Protein AF-0000000068152216 (afdb_homodimer)

Solvent-accessible surface area (backbone atoms only — not comparable to full-atom values): 16839 Å² total; per-residue (Å²): 130,74,76,76,69,74,72,72,57,33,33,61,78,49,36,47,63,87,58,58,71,39,45,50,75,39,26,45,22,60,51,23,35,50,26,53,75,70,71,47,57,68,34,42,23,28,47,82,92,69,33,44,71,51,16,31,38,39,38,58,37,48,30,44,60,26,39,33,65,69,49,61,54,71,41,38,33,68,78,50,42,44,70,68,50,59,67,44,47,37,78,35,43,40,64,59,54,33,49,50,25,18,75,67,46,43,59,61,31,40,22,22,42,98,74,44,29,84,49,20,39,39,37,46,68,39,41,29,73,75,35,52,67,51,24,48,49,24,48,52,34,51,62,61,61,74,76,72,74,72,60,72,69,70,72,68,86,122,130,76,78,76,67,75,72,71,58,33,33,62,80,50,36,45,63,87,58,60,72,39,44,49,76,39,27,46,21,59,51,23,35,50,26,55,75,70,69,49,58,67,34,43,24,28,47,83,94,70,35,45,71,50,17,30,39,37,37,58,39,49,30,45,59,26,39,33,65,69,49,60,54,72,39,38,32,69,78,51,42,45,70,67,50,58,65,45,47,38,77,36,43,40,64,58,54,32,50,50,24,18,75,66,47,44,60,62,32,40,21,21,43,97,72,42,29,83,48,20,40,39,37,46,70,40,42,28,72,75,35,53,68,51,25,47,49,24,48,53,34,51,61,61,62,72,77,72,76,75,61,74,70,70,74,69,86,122

Secondary structure (DSSP, 8-state):
---------BGGGTSB-----B-TTSBHHHHHHHHHHH--SEEEEE-TTT--EEEEEEHHHIIIIIITTT--TT-BGGGTSEES--EEETTSBHHHHHHHHHHHT-SEEEEE-TTS-EEEEEEHHHHHHH-HHHHHHHHHHHH--------GGG----/---------BGGGTSB-----B-TTSBHHHHHHHHHHH--SEEEEE-TTT--EEEEEEHHHIIIIIITTT--TT-BGGGTSEES--EEETTSBHHHHHHHHHHHT-SEEEEE-TTS-EEEEEEHHHHHHH-HHHHHHHHHHHH--------GGG----

Organism: Rhizobium meliloti (strain 1021) (NCBI:txid266834)

Sequence (316 aa):
MAGYEDKMIRVRDVMSRQVFTVSPTDTAQSVARLMAETGVGAVPVETPGVGTILGIVTDRDIVTSVVAQGLSSSTAVFEFMTVAAESCEEDDSLLLAAQKMHDLRIRRLVVVNGKRHAAGIVALGDISRANPELGGLVLEGINRTAPVDTQLEGMSTCMAGYEDKMIRVRDVMSRQVFTVSPTDTAQSVARLMAETGVGAVPVETPGVGTILGIVTDRDIVTSVVAQGLSSSTAVFEFMTVAAESCEEDDSLLLAAQKMHDLRIRRLVVVNGKRHAAGIVALGDISRANPELGGLVLEGINRTAPVDTQLEGMSTC

Nearest PDB structures (foldseek):
  2p9m-assembly2_C  TM=8.998E-01  e=2.253E-13  Methanocaldococcus jannaschii DSM 2661
  2p9m-assembly1_A  TM=8.856E-01  e=1.770E-12  Methanocaldococcus jannaschii DSM 2661
  1pvm-assembly1_A  TM=8.298E-01  e=4.177E-11  Thermoplasma acidophilum DSM 1728
  1xkf-assembly1_B-2  TM=8.031E-01  e=1.057E-11  Mycobacterium tuberculosis
  5nmu-assembly1_C-2  TM=8.660E-01  e=8.590E-10  Microcystis aeruginosa PCC 7806

InterPro domains:
  IPR000644 CBS domain [PF00571] (11-65)
  IPR000644 CBS domain [PF00571] (79-130)
  IPR000644 CBS domain [PS51371] (15-73)
  IPR000644 CBS domain [PS51371] (81-139)
  IPR000644 CBS domain [SM00116] (18-67)
  IPR000644 CBS domain [SM00116] (84-132)
  IPR046342 CBS domain superfamily [G3DSA:3.10.580.10] (4-148)
  IPR046342 CBS domain superfamily [SSF54631] (4-130)
  IPR051257 Diverse Function CBS-Domain-Containing Protein [PTHR43080] (7-130)

pLDDT: mean 84.26, std 20.05, range [24.17, 98.81]

Radius of gyration: 22.1 Å; Cα contacts (8 Å, |Δi|>4): 585; chains: 2; bounding box: 62×54×92 Å

Foldseek 3Di:
DPPCPVPFAFQLNQFDQPAAEDEQFAFLVVVVVVCVVPVDFKHFYDHPPQQATFFMGGVVQCVVVDVVVVHDRRDGNNRGTGGPFAAEERGHGLLVVLVVLLQVLHFKHFYAYPSNHGRGMDGLVSSCVVPVVSSVSNVVSNPPDPPPPPVVPPPDPD/DPPCPVPFAFQLNQFDQPAAEAEQFAFLVVVVVVCVVPVDFKHFYDHPPQQATFFMGGVVQCVVVDVVVVHDRNHGNNRGTGGPFAADERGHGLLVVLVVLLQVLHFKHFYAYPSNHGRGMDGLVSSCVVPVVSSVSNVVSNPPDPPPPPVPPPPDPD

Structure (mmCIF, N/CA/C/O backbone):
data_AF-0000000068152216-model_v1
#
loop_
_entity.id
_entity.type
_entity.pdbx_description
1 polymer 'CBS domain-containing protein'
#
loop_
_atom_site.group_PDB
_atom_site.id
_atom_site.type_symbol
_atom_site.label_atom_id
_atom_site.label_alt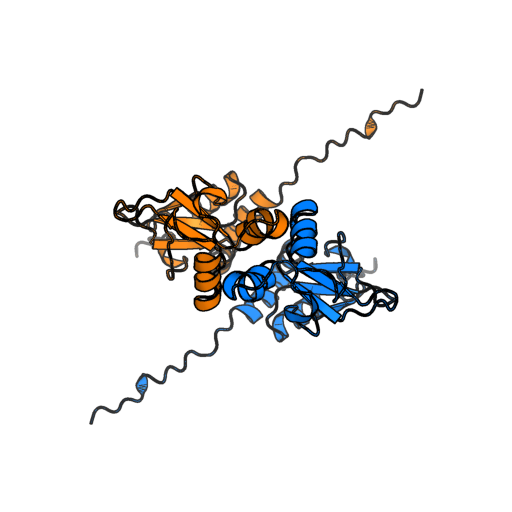_id
_atom_site.label_comp_id
_atom_site.label_asym_id
_atom_site.label_entity_id
_atom_site.label_seq_id
_atom_site.pdbx_PDB_ins_code
_atom_site.Cartn_x
_atom_site.Cartn_y
_atom_site.Cartn_z
_atom_site.occupancy
_atom_site.B_iso_or_equiv
_atom_site.auth_seq_id
_atom_site.auth_comp_id
_atom_site.auth_asym_id
_atom_site.auth_atom_id
_atom_site.pdbx_PDB_model_num
ATOM 1 N N . MET A 1 1 ? -41.094 -23.375 -5.801 1 33.09 1 M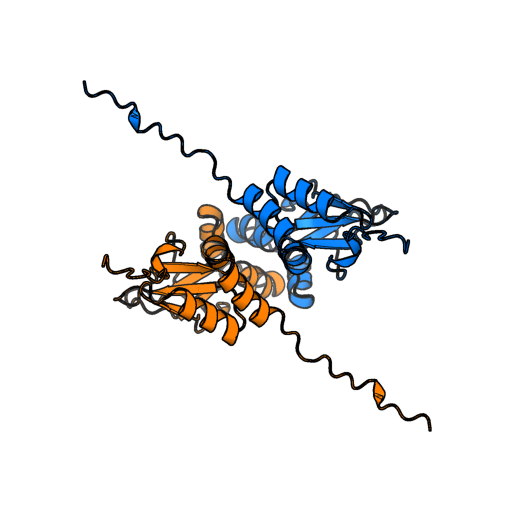ET A N 1
ATOM 2 C CA . MET A 1 1 ? -40.094 -23.594 -4.762 1 33.09 1 MET A CA 1
ATOM 3 C C . MET A 1 1 ? -38.688 -23.297 -5.277 1 33.09 1 MET A C 1
ATOM 5 O O . MET A 1 1 ? -37.969 -24.203 -5.676 1 33.09 1 MET A O 1
ATOM 9 N N . ALA A 1 2 ? -38.562 -22.484 -6.188 1 39.81 2 ALA A N 1
ATOM 10 C CA . ALA A 1 2 ? -37.375 -22.125 -6.961 1 39.81 2 ALA A CA 1
ATOM 11 C C . ALA A 1 2 ? -36.156 -22.016 -6.062 1 39.81 2 ALA A C 1
ATOM 13 O O . ALA A 1 2 ? -36.219 -21.406 -4.996 1 39.81 2 ALA A O 1
ATOM 14 N N . GLY A 1 3 ? -35.344 -23.109 -6.047 1 35.38 3 GLY A N 1
ATOM 15 C CA . GLY A 1 3 ? -34.25 -23.359 -5.113 1 35.38 3 GLY A CA 1
ATOM 16 C C . GLY A 1 3 ? -33.438 -22.109 -4.789 1 35.38 3 GLY A C 1
ATOM 17 O O . GLY A 1 3 ? -32.906 -21.469 -5.684 1 35.38 3 GLY A O 1
ATOM 18 N N . TYR A 1 4 ? -33.938 -21.25 -3.986 1 38.72 4 TYR A N 1
ATOM 19 C CA . TYR A 1 4 ? -33.094 -20.219 -3.383 1 38.72 4 TYR A CA 1
ATOM 20 C C . TYR A 1 4 ? -31.656 -20.656 -3.27 1 38.72 4 TYR A C 1
ATOM 22 O O . TYR A 1 4 ? -31.25 -21.234 -2.25 1 38.72 4 TYR A O 1
ATOM 30 N N . GLU A 1 5 ? -31.062 -21.5 -4.035 1 40.94 5 GLU A N 1
ATOM 31 C CA . GLU A 1 5 ? -29.641 -21.828 -3.955 1 40.94 5 GLU A CA 1
ATOM 32 C C . GLU A 1 5 ? -28.812 -20.578 -3.713 1 40.94 5 GLU A C 1
ATOM 34 O O . GLU A 1 5 ? -28.703 -19.719 -4.59 1 40.94 5 GLU A O 1
ATOM 39 N N . ASP A 1 6 ? -29.047 -19.844 -2.781 1 46.44 6 ASP A N 1
ATOM 40 C CA . ASP A 1 6 ? -28.297 -18.734 -2.197 1 46.44 6 ASP A CA 1
ATOM 41 C C . ASP A 1 6 ? -26.812 -18.844 -2.525 1 46.44 6 ASP A C 1
ATOM 43 O O . ASP A 1 6 ? -26.109 -19.688 -1.965 1 46.44 6 ASP A O 1
ATOM 47 N N . LYS A 1 7 ? -26.5 -18.922 -3.789 1 61.03 7 LYS A N 1
ATOM 48 C CA . LYS A 1 7 ? -25.188 -19.156 -4.375 1 61.03 7 LYS A CA 1
ATOM 49 C C . LYS A 1 7 ? -24.109 -18.375 -3.617 1 61.03 7 LYS A C 1
ATOM 51 O O . LYS A 1 7 ? -24.141 -17.156 -3.562 1 61.03 7 LYS A O 1
ATOM 56 N N . MET A 1 8 ? -23.422 -19.047 -2.668 1 82.94 8 MET A N 1
ATOM 57 C CA . MET A 1 8 ? -22.328 -18.531 -1.86 1 82.94 8 MET A CA 1
ATOM 58 C C . MET A 1 8 ? -21.234 -17.922 -2.744 1 82.94 8 MET A C 1
ATOM 60 O O . MET A 1 8 ? -20.859 -18.5 -3.762 1 82.94 8 MET A O 1
ATOM 64 N N . ILE A 1 9 ? -21.078 -16.625 -2.664 1 93.44 9 ILE A N 1
ATOM 65 C CA . ILE A 1 9 ? -20.016 -15.945 -3.406 1 93.44 9 ILE A CA 1
ATOM 66 C C . ILE A 1 9 ? -18.688 -16.656 -3.164 1 93.44 9 ILE A C 1
ATOM 68 O O . ILE A 1 9 ? -18.344 -16.969 -2.021 1 93.44 9 ILE A O 1
ATOM 72 N N . ARG A 1 10 ? -18.109 -17.047 -4.348 1 97.06 10 ARG A N 1
ATOM 73 C CA . ARG A 1 10 ? -16.812 -17.703 -4.242 1 97.06 10 ARG A CA 1
ATOM 74 C C . ARG A 1 10 ? -15.664 -16.719 -4.445 1 97.06 10 ARG A C 1
ATOM 76 O O . ARG A 1 10 ? -15.875 -15.633 -4.996 1 97.06 10 ARG A O 1
ATOM 83 N N . VAL A 1 11 ? -14.453 -17.141 -4.016 1 97.25 11 VAL A N 1
ATOM 84 C CA . VAL A 1 11 ? -13.258 -16.312 -4.133 1 97.25 11 VAL A CA 1
ATOM 85 C C . VAL A 1 11 ? -13.016 -15.953 -5.594 1 97.25 11 VAL A C 1
ATOM 87 O O . VAL A 1 11 ? -12.727 -14.797 -5.918 1 97.25 11 VAL A O 1
ATOM 90 N N . ARG A 1 12 ? -13.273 -16.859 -6.449 1 95.5 12 ARG A N 1
ATOM 91 C CA . ARG A 1 12 ? -13.008 -16.656 -7.871 1 95.5 12 ARG A CA 1
ATOM 92 C C . ARG A 1 12 ? -13.906 -15.555 -8.438 1 95.5 12 ARG A C 1
ATOM 94 O O . ARG A 1 12 ? -13.586 -14.961 -9.469 1 95.5 12 ARG A O 1
ATOM 101 N N . ASP A 1 13 ? -14.945 -15.273 -7.797 1 95.19 13 ASP A N 1
ATOM 102 C CA . ASP A 1 13 ? -15.891 -14.273 -8.281 1 95.19 13 ASP A CA 1
ATOM 103 C C . ASP A 1 13 ? -15.414 -12.859 -7.941 1 95.19 13 ASP A C 1
ATOM 105 O O . ASP A 1 13 ? -15.914 -11.883 -8.492 1 95.19 13 ASP A O 1
ATOM 109 N N . VAL A 1 14 ? -14.43 -12.766 -7.051 1 94.12 14 VAL A N 1
ATOM 110 C CA . VAL A 1 14 ? -14.102 -11.469 -6.473 1 94.12 14 VAL A CA 1
ATOM 111 C C . VAL A 1 14 ? -12.617 -11.164 -6.684 1 94.12 14 VAL A C 1
ATOM 113 O O . VAL A 1 14 ? -12.219 -10 -6.727 1 94.12 14 VAL A O 1
ATOM 116 N N . MET A 1 15 ? -11.859 -12.094 -6.848 1 93 15 MET A N 1
ATOM 117 C CA . MET A 1 15 ? -10.406 -11.961 -6.859 1 93 15 MET A CA 1
ATOM 118 C C . MET A 1 15 ? -9.938 -11.219 -8.109 1 93 15 MET A C 1
ATOM 120 O O . MET A 1 15 ? -10.664 -11.156 -9.102 1 93 15 MET A O 1
ATOM 124 N N . SER A 1 16 ? -8.789 -10.594 -7.949 1 89.56 16 SER A N 1
ATOM 125 C CA . SER A 1 16 ? -8.094 -10.125 -9.141 1 89.56 16 SER A CA 1
ATOM 126 C C . SER A 1 16 ? -7.395 -11.273 -9.859 1 89.56 16 SER A C 1
ATOM 128 O O . SER A 1 16 ? -6.711 -12.086 -9.234 1 89.56 16 SER A O 1
ATOM 130 N N . ARG A 1 17 ? -7.574 -11.359 -11.109 1 86.19 17 ARG A N 1
ATOM 131 C CA . ARG A 1 17 ? -7.059 -12.477 -11.891 1 86.19 17 ARG A CA 1
ATOM 132 C C . ARG A 1 17 ? -5.73 -12.117 -12.547 1 86.19 17 ARG A C 1
ATOM 134 O O . ARG A 1 17 ? -5.086 -12.977 -13.164 1 86.19 17 ARG A O 1
ATOM 141 N N . GLN A 1 18 ? -5.418 -10.938 -12.555 1 78.31 18 GLN A N 1
ATOM 142 C CA . GLN A 1 18 ? -4.121 -10.539 -13.086 1 78.31 18 GLN A CA 1
ATOM 143 C C . GLN A 1 18 ? -3.002 -10.844 -12.102 1 78.31 18 GLN A C 1
ATOM 145 O O . GLN A 1 18 ? -2.521 -9.953 -11.398 1 78.31 18 GLN A O 1
ATOM 150 N N . VAL A 1 19 ? -2.719 -12.211 -12.094 1 81.88 19 VAL A N 1
ATOM 151 C CA . VAL A 1 19 ? -1.707 -12.547 -11.102 1 81.88 19 VAL A CA 1
ATOM 152 C C . VAL A 1 19 ? -0.37 -12.805 -11.789 1 81.88 19 VAL A C 1
ATOM 154 O O . VAL A 1 19 ? -0.308 -13.531 -12.781 1 81.88 19 VAL A O 1
ATOM 157 N N . PHE A 1 20 ? 0.595 -12.07 -11.484 1 91.06 20 PHE A N 1
ATOM 158 C CA . PHE A 1 20 ? 1.996 -12.234 -11.852 1 91.06 20 PHE A CA 1
ATOM 159 C C . PHE A 1 20 ? 2.771 -12.938 -10.742 1 91.06 20 PHE A C 1
ATOM 161 O O . PHE A 1 20 ? 2.516 -12.711 -9.562 1 91.06 20 PHE A O 1
ATOM 168 N N . THR A 1 21 ? 3.584 -13.914 -11.203 1 93.81 21 THR A N 1
ATOM 169 C CA . THR A 1 21 ? 4.449 -14.57 -10.234 1 93.81 21 THR A CA 1
ATOM 170 C C . THR A 1 21 ? 5.918 -14.305 -10.547 1 93.81 21 THR A C 1
ATOM 172 O O . THR A 1 21 ? 6.262 -13.938 -11.672 1 93.81 21 THR A O 1
ATOM 175 N N . VAL A 1 22 ? 6.707 -14.469 -9.531 1 95.75 22 VAL A N 1
ATOM 176 C CA . VAL A 1 22 ? 8.141 -14.312 -9.719 1 95.75 22 VAL A CA 1
ATOM 177 C C . VAL A 1 22 ? 8.883 -15.508 -9.141 1 95.75 22 VAL A C 1
ATOM 179 O O . VAL A 1 22 ? 8.32 -16.266 -8.336 1 95.75 22 VAL A O 1
ATOM 182 N N . SER A 1 23 ? 10.094 -15.641 -9.594 1 95.19 23 SER A N 1
ATOM 183 C CA . SER A 1 23 ? 10.969 -16.688 -9.078 1 95.19 23 SER A CA 1
ATOM 184 C C . SER A 1 23 ? 11.711 -16.219 -7.828 1 95.19 23 SER A C 1
ATOM 186 O O . SER A 1 23 ? 12.023 -15.023 -7.695 1 95.19 23 SER A O 1
ATOM 188 N N . PRO A 1 24 ? 12.031 -17.203 -6.93 1 95.38 24 PRO A N 1
ATOM 189 C CA . PRO A 1 24 ? 12.836 -16.812 -5.77 1 95.38 24 PRO A CA 1
ATOM 190 C C . PRO A 1 24 ? 14.203 -16.25 -6.152 1 95.38 24 PRO A C 1
ATOM 192 O O . PRO A 1 24 ? 14.836 -15.555 -5.352 1 95.38 24 PRO A O 1
ATOM 195 N N . THR A 1 25 ? 14.633 -16.453 -7.387 1 96.56 25 THR A N 1
ATOM 196 C CA . THR A 1 25 ? 15.969 -16.031 -7.793 1 96.56 25 THR A CA 1
ATOM 197 C C . THR A 1 25 ? 15.898 -14.711 -8.555 1 96.56 25 THR A C 1
ATOM 199 O O . THR A 1 25 ? 16.922 -14.133 -8.914 1 96.56 25 THR A O 1
ATOM 202 N N . ASP A 1 26 ? 14.703 -14.258 -8.867 1 97.5 26 ASP A N 1
ATOM 203 C CA . ASP A 1 26 ? 14.586 -12.93 -9.477 1 97.5 26 ASP A CA 1
ATOM 204 C C . ASP A 1 26 ? 15.164 -11.859 -8.562 1 97.5 26 ASP A C 1
ATOM 206 O O . ASP A 1 26 ? 15.344 -12.086 -7.359 1 97.5 26 ASP A O 1
ATOM 210 N N . THR A 1 27 ? 15.492 -10.703 -9.148 1 98.62 27 THR A N 1
ATOM 211 C CA . THR A 1 27 ? 16.078 -9.617 -8.367 1 98.62 27 THR A CA 1
ATOM 212 C C . THR A 1 27 ? 14.992 -8.648 -7.898 1 98.62 27 THR A C 1
ATOM 214 O O . THR A 1 27 ? 13.906 -8.602 -8.469 1 98.62 27 THR A O 1
ATOM 217 N N . ALA A 1 28 ? 15.336 -7.898 -6.875 1 98.62 28 ALA A N 1
ATOM 218 C CA . ALA A 1 28 ? 14.445 -6.832 -6.418 1 98.62 28 ALA A CA 1
ATOM 219 C C . ALA A 1 28 ? 14.102 -5.883 -7.562 1 98.62 28 ALA A C 1
ATOM 221 O O . ALA A 1 28 ? 12.953 -5.449 -7.691 1 98.62 28 ALA A O 1
ATOM 222 N N . GLN A 1 29 ? 15.047 -5.613 -8.383 1 98.81 29 GLN A N 1
ATOM 223 C CA . GLN A 1 29 ? 14.812 -4.684 -9.484 1 98.81 29 GLN A CA 1
ATOM 224 C C . GLN A 1 29 ? 13.836 -5.266 -10.492 1 98.81 29 GLN A C 1
ATOM 226 O O . GLN A 1 29 ? 12.93 -4.57 -10.969 1 98.81 29 GLN A O 1
ATOM 231 N N . SER A 1 30 ? 14.078 -6.516 -10.844 1 98.56 30 SER A N 1
ATOM 232 C CA . SER A 1 30 ? 13.18 -7.121 -11.82 1 98.56 30 SER A CA 1
ATOM 233 C C . SER A 1 30 ? 11.75 -7.184 -11.289 1 98.56 30 SER A C 1
ATOM 235 O O . SER A 1 30 ? 10.797 -6.984 -12.039 1 98.56 30 SER A O 1
ATOM 237 N N . VAL A 1 31 ? 11.617 -7.453 -10.023 1 98.38 31 VAL A N 1
ATOM 238 C CA . VAL A 1 31 ? 10.297 -7.48 -9.398 1 98.38 31 VAL A CA 1
ATOM 239 C C . VAL A 1 31 ? 9.695 -6.074 -9.398 1 98.38 31 VAL A C 1
ATOM 241 O O . VAL A 1 31 ? 8.523 -5.887 -9.727 1 98.38 31 VAL A O 1
ATOM 244 N N . ALA A 1 32 ? 10.477 -5.105 -9.055 1 98.62 32 ALA A N 1
ATOM 245 C CA . ALA A 1 32 ? 10.016 -3.719 -9.055 1 98.62 32 ALA A CA 1
ATOM 246 C C . ALA A 1 32 ? 9.555 -3.295 -10.445 1 98.62 32 ALA A C 1
ATOM 248 O O . ALA A 1 32 ? 8.547 -2.602 -10.586 1 98.62 32 ALA A O 1
ATOM 249 N N . ARG A 1 33 ? 10.266 -3.703 -11.445 1 98.56 33 ARG A N 1
ATOM 250 C CA . ARG A 1 33 ? 9.875 -3.398 -12.812 1 98.56 33 ARG A CA 1
ATOM 251 C C . ARG A 1 33 ? 8.531 -4.035 -13.156 1 98.56 33 ARG A C 1
ATOM 253 O O . ARG A 1 33 ? 7.668 -3.4 -13.766 1 98.56 33 ARG A O 1
ATOM 260 N N . LEU A 1 34 ? 8.422 -5.258 -12.781 1 97.44 34 LEU A N 1
ATOM 261 C CA . LEU A 1 34 ? 7.148 -5.949 -12.984 1 97.44 34 LEU A CA 1
ATOM 262 C C . LEU A 1 34 ? 6.008 -5.191 -12.312 1 97.44 34 LEU A C 1
ATOM 264 O O . LEU A 1 34 ? 4.949 -4.992 -12.914 1 97.44 34 LEU A O 1
ATOM 268 N N . MET A 1 35 ? 6.211 -4.762 -11.102 1 96.12 35 MET A N 1
ATOM 269 C CA . MET A 1 35 ? 5.199 -4.016 -10.359 1 96.12 35 MET A CA 1
ATOM 270 C C . MET A 1 35 ? 4.875 -2.699 -11.062 1 96.12 35 MET A C 1
ATOM 272 O O . MET A 1 35 ? 3.707 -2.312 -11.156 1 96.12 35 MET A O 1
ATOM 276 N N . ALA A 1 36 ? 5.898 -2.055 -11.547 1 96.5 36 ALA A N 1
ATOM 277 C CA . ALA A 1 36 ? 5.699 -0.789 -12.25 1 96.5 36 ALA A CA 1
ATOM 278 C C . ALA A 1 36 ? 4.895 -0.99 -13.531 1 96.5 36 ALA A C 1
ATOM 280 O O . ALA A 1 36 ? 3.99 -0.208 -13.828 1 96.5 36 ALA A O 1
ATOM 281 N N . GLU A 1 37 ? 5.18 -2.014 -14.234 1 95.62 37 GLU A N 1
ATOM 282 C CA . GLU A 1 37 ? 4.57 -2.279 -15.531 1 95.62 37 GLU A CA 1
ATOM 283 C C . GLU A 1 37 ? 3.129 -2.758 -15.375 1 95.62 37 GLU A C 1
ATOM 285 O O . GLU A 1 37 ? 2.273 -2.449 -16.219 1 95.62 37 GLU A O 1
ATOM 290 N N . THR A 1 38 ? 2.828 -3.447 -14.352 1 91.44 38 THR A N 1
ATOM 291 C CA . THR A 1 38 ? 1.533 -4.109 -14.234 1 91.44 38 THR A CA 1
ATOM 292 C C . THR A 1 38 ? 0.626 -3.354 -13.266 1 91.44 38 THR A C 1
ATOM 294 O O . THR A 1 38 ? -0.586 -3.574 -13.242 1 91.44 38 THR A O 1
ATOM 297 N N . GLY A 1 39 ? 1.212 -2.568 -12.367 1 89.81 39 GLY A N 1
ATOM 298 C CA . GLY A 1 39 ? 0.438 -1.784 -11.422 1 89.81 39 GLY A CA 1
ATOM 299 C C . GLY A 1 39 ? 0.091 -2.551 -10.156 1 89.81 39 GLY A C 1
ATOM 300 O O . GLY A 1 39 ? -0.689 -2.074 -9.328 1 89.81 39 GLY A O 1
ATOM 301 N N . VAL A 1 40 ? 0.738 -3.693 -10.008 1 89.5 40 VAL A N 1
ATOM 302 C CA . VAL A 1 40 ? 0.462 -4.48 -8.805 1 89.5 40 VAL A CA 1
ATOM 303 C C . VAL A 1 40 ? 1.543 -4.223 -7.762 1 89.5 40 VAL A C 1
ATOM 305 O O . VAL A 1 40 ? 2.693 -3.938 -8.102 1 89.5 40 VAL A O 1
ATOM 308 N N . GLY A 1 41 ? 1.119 -4.344 -6.453 1 91.38 41 GLY A N 1
ATOM 309 C CA . GLY A 1 41 ? 2.055 -4.098 -5.367 1 91.38 41 GLY A CA 1
ATOM 310 C C . GLY A 1 41 ? 2.377 -5.344 -4.562 1 91.38 41 GLY A C 1
ATOM 311 O O . GLY A 1 41 ? 3.059 -5.273 -3.541 1 91.38 41 GLY A O 1
ATOM 312 N N . ALA A 1 42 ? 1.786 -6.441 -4.988 1 92.38 42 ALA A N 1
ATOM 313 C CA . ALA A 1 42 ? 2.016 -7.742 -4.367 1 92.38 42 ALA A CA 1
ATOM 314 C C . ALA A 1 42 ? 2.111 -8.844 -5.418 1 92.38 42 ALA A C 1
ATOM 316 O O . ALA A 1 42 ? 1.229 -8.977 -6.27 1 92.38 42 ALA A O 1
ATOM 317 N N . VAL A 1 43 ? 3.229 -9.641 -5.273 1 94.94 43 VAL A N 1
ATOM 318 C CA . VAL A 1 43 ? 3.471 -10.672 -6.277 1 94.94 43 VAL A CA 1
ATOM 319 C C . VAL A 1 43 ? 3.824 -11.984 -5.59 1 94.94 43 VAL A C 1
ATOM 321 O O . VAL A 1 43 ? 4.773 -12.047 -4.805 1 94.94 43 VAL A O 1
ATOM 324 N N . PRO A 1 44 ? 3.064 -13.039 -5.875 1 95 44 PRO A N 1
ATOM 325 C CA . PRO A 1 44 ? 3.438 -14.352 -5.34 1 95 44 PRO A CA 1
ATOM 326 C C . PRO A 1 44 ? 4.777 -14.844 -5.879 1 95 44 PRO A C 1
ATOM 328 O O . PRO A 1 44 ? 5.121 -14.57 -7.031 1 95 44 PRO A O 1
ATOM 331 N N . VAL A 1 45 ? 5.453 -15.539 -4.984 1 95.5 45 VAL A N 1
ATOM 332 C CA . VAL A 1 45 ? 6.703 -16.188 -5.367 1 95.5 45 VAL A CA 1
ATOM 333 C C . VAL A 1 45 ? 6.469 -17.672 -5.586 1 95.5 45 VAL A C 1
ATOM 335 O O . VAL A 1 45 ? 6.008 -18.375 -4.684 1 95.5 45 VAL A O 1
ATOM 338 N N . GLU A 1 46 ? 6.746 -18.047 -6.742 1 91 46 GLU A N 1
ATOM 339 C CA . GLU A 1 46 ? 6.523 -19.438 -7.113 1 91 46 GLU A CA 1
ATOM 340 C C . GLU A 1 46 ? 7.805 -20.078 -7.641 1 91 46 GLU A C 1
ATOM 342 O O . GLU A 1 46 ? 8.57 -19.453 -8.367 1 91 46 GLU A O 1
ATOM 347 N N . THR A 1 47 ? 7.957 -21.344 -7.121 1 85.5 47 THR A N 1
ATOM 348 C CA . THR A 1 47 ? 9.047 -22.094 -7.727 1 85.5 47 THR A CA 1
ATOM 349 C C . THR A 1 47 ? 8.727 -22.438 -9.18 1 85.5 47 THR A C 1
ATOM 351 O O . THR A 1 47 ? 7.648 -22.953 -9.477 1 85.5 47 THR A O 1
ATOM 354 N N . PRO A 1 48 ? 9.68 -22.125 -10 1 77.06 48 PRO A N 1
ATOM 355 C CA . PRO A 1 48 ? 9.406 -22.438 -11.406 1 77.06 48 PRO A CA 1
ATOM 356 C C . PRO A 1 48 ? 9.117 -23.922 -11.625 1 77.06 48 PRO A C 1
ATOM 358 O O . PRO A 1 48 ? 9.812 -24.781 -11.07 1 77.06 48 PRO A O 1
ATOM 361 N N . GLY A 1 49 ? 8.125 -24.203 -12.32 1 72.94 49 GLY A N 1
ATOM 362 C CA . GLY A 1 49 ? 7.855 -25.547 -12.797 1 72.94 49 GLY A CA 1
ATOM 363 C C . GLY A 1 49 ? 7.043 -26.375 -11.82 1 72.94 49 GLY A C 1
ATOM 364 O O . GLY A 1 49 ? 6.453 -27.391 -12.195 1 72.94 49 GLY A O 1
ATOM 365 N N . VAL A 1 50 ? 7.047 -26.109 -10.477 1 67.62 50 VAL A N 1
ATOM 366 C CA . VAL A 1 50 ? 6.379 -26.969 -9.508 1 67.62 50 VAL A CA 1
ATOM 367 C C . VAL A 1 50 ? 4.996 -26.406 -9.188 1 67.62 50 VAL A C 1
ATOM 369 O O . VAL A 1 50 ? 4.066 -27.172 -8.898 1 67.62 50 VAL A O 1
ATOM 372 N N . GLY A 1 51 ? 4.891 -25.156 -9.43 1 71.19 51 GLY A N 1
ATOM 373 C CA . GLY A 1 51 ? 3.602 -24.547 -9.141 1 71.19 51 GLY A CA 1
ATOM 374 C C . GLY A 1 51 ? 3.35 -24.344 -7.66 1 71.19 51 GLY A C 1
ATOM 375 O O . GLY A 1 51 ? 2.199 -24.266 -7.227 1 71.19 51 GLY A O 1
ATOM 376 N N . THR A 1 52 ? 4.301 -24.5 -6.801 1 82.12 52 THR A N 1
ATOM 377 C CA . THR A 1 52 ? 4.164 -24.281 -5.367 1 82.12 52 THR A CA 1
ATOM 378 C C . THR A 1 52 ? 4.457 -22.828 -5.004 1 82.12 52 THR A C 1
ATOM 380 O O . THR A 1 52 ? 5.477 -22.281 -5.422 1 82.12 52 THR A O 1
ATOM 383 N N . ILE A 1 53 ? 3.535 -22.297 -4.285 1 89.12 53 ILE A N 1
ATOM 384 C CA . ILE A 1 53 ? 3.729 -20.938 -3.805 1 89.12 53 ILE A CA 1
ATOM 385 C C . ILE A 1 53 ? 4.672 -20.938 -2.604 1 89.12 53 ILE A C 1
ATOM 387 O O . ILE A 1 53 ? 4.402 -21.609 -1.597 1 89.12 53 ILE A O 1
ATOM 391 N N . LEU A 1 54 ? 5.734 -20.234 -2.729 1 90.81 54 LEU A N 1
ATOM 392 C CA . LEU A 1 54 ? 6.746 -20.188 -1.678 1 90.81 54 LEU A CA 1
ATOM 393 C C . LEU A 1 54 ? 6.492 -19.016 -0.735 1 90.81 54 LEU A C 1
ATOM 395 O O . LEU A 1 54 ? 6.836 -19.078 0.447 1 90.81 54 LEU A O 1
ATOM 399 N N . GLY A 1 55 ? 6.016 -17.969 -1.283 1 93.38 55 GLY A N 1
ATOM 400 C CA . GLY A 1 55 ? 5.836 -16.734 -0.529 1 93.38 55 GLY A CA 1
ATOM 401 C C . GLY A 1 55 ? 5.227 -15.609 -1.351 1 93.38 55 GLY A C 1
ATOM 402 O O . GLY A 1 55 ? 4.516 -15.867 -2.324 1 93.38 55 GLY A O 1
ATOM 403 N N . ILE A 1 56 ? 5.434 -14.461 -0.798 1 94.44 56 ILE A N 1
ATOM 404 C CA . ILE A 1 56 ? 4.914 -13.266 -1.466 1 94.44 56 ILE A CA 1
ATOM 405 C C . ILE A 1 56 ? 5.879 -12.102 -1.264 1 94.44 56 ILE A C 1
ATOM 407 O O . ILE A 1 56 ? 6.57 -12.031 -0.247 1 94.44 56 ILE A O 1
ATOM 411 N N . VAL A 1 57 ? 5.961 -11.227 -2.324 1 96.19 57 VAL A N 1
ATOM 412 C CA . VAL A 1 57 ? 6.723 -9.984 -2.227 1 96.19 57 VAL A CA 1
ATOM 413 C C . VAL A 1 57 ? 5.789 -8.789 -2.43 1 96.19 57 VAL A C 1
ATOM 415 O O . VAL A 1 57 ? 4.969 -8.789 -3.35 1 96.19 57 VAL A O 1
ATOM 418 N N . THR A 1 58 ? 5.926 -7.852 -1.514 1 93.5 58 THR A N 1
ATOM 419 C CA . THR A 1 58 ? 5.176 -6.609 -1.655 1 93.5 58 THR A CA 1
ATOM 420 C C . THR A 1 58 ? 6.117 -5.43 -1.896 1 93.5 58 THR A C 1
ATOM 422 O O . THR A 1 58 ? 7.332 -5.559 -1.728 1 93.5 58 THR A O 1
ATOM 425 N N . ASP A 1 59 ? 5.504 -4.301 -2.402 1 94.62 59 ASP A N 1
ATOM 426 C CA . ASP A 1 59 ? 6.297 -3.076 -2.516 1 94.62 59 ASP A CA 1
ATOM 427 C C . ASP A 1 59 ? 6.941 -2.717 -1.181 1 94.62 59 ASP A C 1
ATOM 429 O O . ASP A 1 59 ? 8.109 -2.332 -1.136 1 94.62 59 ASP A O 1
ATOM 433 N N . ARG A 1 60 ? 6.246 -2.986 -0.158 1 93 60 ARG A N 1
ATOM 434 C CA . ARG A 1 60 ? 6.773 -2.684 1.169 1 93 60 ARG A CA 1
ATOM 435 C C . ARG A 1 60 ? 7.992 -3.543 1.482 1 93 60 ARG A C 1
ATOM 437 O O . ARG A 1 60 ? 8.945 -3.074 2.107 1 93 60 ARG A O 1
ATOM 444 N N . ASP A 1 61 ? 7.961 -4.754 1.114 1 95.62 61 ASP A N 1
ATOM 445 C CA . ASP A 1 61 ? 9.117 -5.621 1.33 1 95.62 61 ASP A CA 1
ATOM 446 C C . ASP A 1 61 ? 10.367 -5.043 0.673 1 95.62 61 ASP A C 1
ATOM 448 O O . ASP A 1 61 ? 11.445 -5.031 1.276 1 95.62 61 ASP A O 1
ATOM 452 N N . ILE A 1 62 ? 10.188 -4.598 -0.544 1 98.19 62 ILE A N 1
ATOM 453 C CA . ILE A 1 62 ? 11.32 -4.043 -1.279 1 98.19 62 ILE A CA 1
ATOM 454 C C . ILE A 1 62 ? 11.844 -2.803 -0.561 1 98.19 62 ILE A C 1
ATOM 456 O O . ILE A 1 62 ? 13.055 -2.643 -0.387 1 98.19 62 ILE A O 1
ATOM 460 N N . VAL A 1 63 ? 10.969 -2.016 -0.072 1 98.12 63 VAL A N 1
ATOM 461 C CA . VAL A 1 63 ? 11.344 -0.755 0.557 1 98.12 63 VAL A CA 1
ATOM 462 C C . VAL A 1 63 ? 12.016 -1.027 1.902 1 98.12 63 VAL A C 1
ATOM 464 O O . VAL A 1 63 ? 13.102 -0.513 2.178 1 98.12 63 VAL A O 1
ATOM 467 N N . THR A 1 64 ? 11.445 -1.886 2.693 1 97.75 64 THR A N 1
ATOM 468 C CA . THR A 1 64 ? 11.898 -2.033 4.07 1 97.75 64 THR A CA 1
ATOM 469 C C . THR A 1 64 ? 13.062 -3.016 4.152 1 97.75 64 THR A C 1
ATOM 471 O O . THR A 1 64 ? 13.93 -2.889 5.02 1 97.75 64 THR A O 1
ATOM 474 N N . SER A 1 65 ? 13.109 -3.924 3.273 1 97.69 65 SER A N 1
ATOM 475 C CA . SER A 1 65 ? 14.086 -4.992 3.432 1 97.69 65 SER A CA 1
ATOM 476 C C . SER A 1 65 ? 15.258 -4.809 2.473 1 97.69 65 SER A C 1
ATOM 478 O O . SER A 1 65 ? 16.328 -5.398 2.668 1 97.69 65 SER A O 1
ATOM 480 N N . VAL A 1 66 ? 15.078 -4.012 1.407 1 98.44 66 VAL A N 1
ATOM 481 C CA . VAL A 1 66 ? 16.156 -3.848 0.442 1 98.44 66 VAL A CA 1
ATOM 482 C C . VAL A 1 66 ? 16.672 -2.41 0.481 1 98.44 66 VAL A C 1
ATOM 484 O O . VAL A 1 66 ? 17.797 -2.156 0.908 1 98.44 66 VAL A O 1
ATOM 487 N N . VAL A 1 67 ? 15.828 -1.46 0.222 1 98.62 67 VAL A N 1
ATOM 488 C CA . VAL A 1 67 ? 16.25 -0.069 0.089 1 98.62 67 VAL A CA 1
ATOM 489 C C . VAL A 1 67 ? 16.688 0.469 1.448 1 98.62 67 VAL A C 1
ATOM 491 O O . VAL A 1 67 ? 17.766 1.061 1.57 1 98.62 67 VAL A O 1
ATOM 494 N N . ALA A 1 68 ? 15.883 0.217 2.443 1 98.56 68 ALA A N 1
ATOM 495 C CA . ALA A 1 68 ? 16.188 0.717 3.781 1 98.56 68 ALA A CA 1
ATOM 496 C C . ALA A 1 68 ? 17.516 0.166 4.281 1 98.56 68 ALA A C 1
ATOM 498 O O . ALA A 1 68 ? 18.25 0.846 5.012 1 98.56 68 ALA A O 1
ATOM 499 N N . GLN A 1 69 ? 17.797 -1.024 3.863 1 98 69 GLN A N 1
ATOM 500 C CA . GLN A 1 69 ? 18.984 -1.713 4.363 1 98 69 GLN A CA 1
ATOM 501 C C . GLN A 1 69 ? 20.203 -1.407 3.498 1 98 69 GLN A C 1
ATOM 503 O O . GLN A 1 69 ? 21.312 -1.888 3.775 1 98 69 GLN A O 1
ATOM 508 N N . GLY A 1 70 ? 20.062 -0.65 2.488 1 97.12 70 GLY A N 1
ATOM 509 C CA . GLY A 1 70 ? 21.172 -0.279 1.613 1 97.12 70 GLY A CA 1
ATOM 510 C C . GLY A 1 70 ? 21.656 -1.427 0.75 1 97.12 70 GLY A C 1
ATOM 511 O O . GLY A 1 70 ? 22.828 -1.457 0.352 1 97.12 70 GLY A O 1
ATOM 512 N N . LEU A 1 71 ? 20.797 -2.387 0.523 1 97.44 71 LEU A N 1
ATOM 513 C CA . LEU A 1 71 ? 21.172 -3.523 -0.312 1 97.44 71 LEU A CA 1
ATOM 514 C C . LEU A 1 71 ? 21.031 -3.18 -1.792 1 97.44 71 LEU A C 1
ATOM 516 O O . LEU A 1 71 ? 20.312 -2.242 -2.152 1 97.44 71 LEU A O 1
ATOM 520 N N . SER A 1 72 ? 21.734 -3.943 -2.586 1 96.94 72 SER A N 1
ATOM 521 C CA . SER A 1 72 ? 21.656 -3.779 -4.035 1 96.94 72 SER A CA 1
ATOM 522 C C . SER A 1 72 ? 20.297 -4.191 -4.57 1 96.94 72 SER A C 1
ATOM 524 O O . SER A 1 72 ? 19.688 -5.133 -4.062 1 96.94 72 SER A O 1
ATOM 526 N N . SER A 1 73 ? 19.922 -3.521 -5.668 1 97.38 73 SER A N 1
ATOM 527 C CA . SER A 1 73 ? 18.672 -3.904 -6.312 1 97.38 73 SER A CA 1
ATOM 528 C C . SER A 1 73 ? 18.797 -5.262 -6.996 1 97.38 73 SER A C 1
ATOM 530 O O . SER A 1 73 ? 17.797 -5.828 -7.449 1 97.38 73 SER A O 1
ATOM 532 N N . SER A 1 74 ? 19.922 -5.805 -7.02 1 98.06 74 SER A N 1
ATOM 533 C CA . SER A 1 74 ? 20.141 -7.141 -7.562 1 98.06 74 SER A CA 1
ATOM 534 C C . SER A 1 74 ? 19.906 -8.219 -6.508 1 98.06 74 SER A C 1
ATOM 536 O O . SER A 1 74 ? 20.047 -9.406 -6.785 1 98.06 74 SER A O 1
ATOM 538 N N . THR A 1 75 ? 19.5 -7.812 -5.309 1 98.19 75 THR A N 1
ATOM 539 C CA . THR A 1 75 ? 19.188 -8.766 -4.254 1 98.19 75 THR A CA 1
ATOM 540 C C . THR A 1 75 ? 18.094 -9.742 -4.711 1 98.19 75 THR A C 1
ATOM 542 O O . THR A 1 75 ? 17.109 -9.328 -5.324 1 98.19 75 THR A O 1
ATOM 545 N N . ALA A 1 76 ? 18.359 -10.977 -4.363 1 98.38 76 ALA A N 1
ATOM 546 C CA . ALA A 1 76 ? 17.422 -12.008 -4.801 1 98.38 76 ALA A CA 1
ATOM 547 C C . ALA A 1 76 ? 16.172 -12.023 -3.928 1 98.38 76 ALA A C 1
ATOM 549 O O . ALA A 1 76 ? 16.25 -11.82 -2.715 1 98.38 76 ALA A O 1
ATOM 550 N N . VAL A 1 77 ? 15.055 -12.336 -4.559 1 98.06 77 VAL A N 1
ATOM 551 C CA . VAL A 1 77 ? 13.734 -12.32 -3.936 1 98.06 77 VAL A CA 1
ATOM 552 C C . VAL A 1 77 ? 13.75 -13.195 -2.684 1 98.06 77 VAL A C 1
ATOM 554 O O . VAL A 1 77 ? 13.172 -12.82 -1.656 1 98.06 77 VAL A O 1
ATOM 557 N N . PHE A 1 78 ? 14.375 -14.32 -2.672 1 96.06 78 PHE A N 1
ATOM 558 C CA . PHE A 1 78 ? 14.32 -15.25 -1.551 1 96.06 78 PHE A CA 1
ATOM 559 C C . PHE A 1 78 ? 14.93 -14.625 -0.3 1 96.06 78 PHE A C 1
ATOM 561 O O . PHE A 1 78 ? 14.719 -15.117 0.811 1 96.06 78 PHE A O 1
ATOM 568 N N . GLU A 1 79 ? 15.695 -13.578 -0.447 1 96.94 79 GLU A N 1
ATOM 569 C CA . GLU A 1 79 ? 16.359 -12.938 0.688 1 96.94 79 GLU A CA 1
ATOM 570 C C . GLU A 1 79 ? 15.398 -11.992 1.418 1 96.94 79 GLU A C 1
ATOM 572 O O . GLU A 1 79 ? 15.68 -11.578 2.545 1 96.94 79 GLU A O 1
ATOM 577 N N . PHE A 1 80 ? 14.273 -11.625 0.763 1 96.38 80 PHE A N 1
ATOM 578 C CA . PHE A 1 80 ? 13.477 -10.586 1.407 1 96.38 80 PHE A CA 1
ATOM 579 C C . PHE A 1 80 ? 11.984 -10.898 1.29 1 96.38 80 PHE A C 1
ATOM 581 O O . PHE A 1 80 ? 11.156 -10.188 1.854 1 96.38 80 PHE A O 1
ATOM 588 N N . MET A 1 81 ? 11.609 -11.844 0.583 1 94.44 81 MET A N 1
ATOM 589 C CA . MET A 1 81 ? 10.195 -12.18 0.463 1 94.44 81 MET A CA 1
ATOM 590 C C . MET A 1 81 ? 9.625 -12.602 1.812 1 94.44 81 MET A C 1
ATOM 592 O O . MET A 1 81 ? 10.359 -13.031 2.699 1 94.44 81 MET A O 1
ATOM 596 N N . THR A 1 82 ? 8.336 -12.344 1.97 1 90.38 82 THR A N 1
ATOM 597 C CA . THR A 1 82 ? 7.625 -12.992 3.061 1 90.38 82 THR A CA 1
ATOM 598 C C . THR A 1 82 ? 7.379 -14.469 2.742 1 90.38 82 THR A C 1
ATOM 600 O O . THR A 1 82 ? 6.758 -14.789 1.729 1 90.38 82 THR A O 1
ATOM 603 N N . VAL A 1 83 ? 7.855 -15.219 3.623 1 86 83 VAL A N 1
ATOM 604 C CA . VAL A 1 83 ? 7.773 -16.656 3.381 1 86 83 VAL A CA 1
ATOM 605 C C . VAL A 1 83 ? 6.395 -17.172 3.793 1 86 83 VAL A C 1
ATOM 607 O O . VAL A 1 83 ? 5.715 -16.562 4.617 1 86 83 VAL A O 1
ATOM 610 N N . ALA A 1 84 ? 5.969 -18.297 3.211 1 80.88 84 ALA A N 1
ATOM 611 C CA . ALA A 1 84 ? 4.73 -19.016 3.516 1 80.88 84 ALA A CA 1
ATOM 612 C C . ALA A 1 84 ? 3.52 -18.094 3.385 1 80.88 84 ALA A C 1
ATOM 614 O O . ALA A 1 84 ? 2.736 -17.953 4.328 1 80.88 84 ALA A O 1
ATOM 615 N N . ALA A 1 85 ? 3.412 -17.578 2.207 1 87.31 85 ALA A N 1
ATOM 616 C CA . ALA A 1 85 ? 2.244 -16.734 1.93 1 87.31 85 ALA A CA 1
ATOM 617 C C . ALA A 1 85 ? 0.951 -17.516 2.174 1 87.31 85 ALA A C 1
ATOM 619 O O . ALA A 1 85 ? 0.823 -18.672 1.764 1 87.31 85 ALA A O 1
ATOM 620 N N . GLU A 1 86 ? 0.043 -16.891 2.865 1 91.75 86 GLU A N 1
ATOM 621 C CA . GLU A 1 86 ? -1.264 -17.516 3.072 1 91.75 86 GLU A CA 1
ATOM 622 C C . GLU A 1 86 ? -2.08 -17.516 1.783 1 91.75 86 GLU A C 1
ATOM 624 O O . GLU A 1 86 ? -2.061 -16.547 1.022 1 91.75 86 GLU A O 1
ATOM 629 N N . SER A 1 87 ? -2.672 -18.703 1.597 1 94.44 87 SER A N 1
ATOM 630 C CA . SER A 1 87 ? -3.426 -18.859 0.358 1 94.44 87 SER A CA 1
ATOM 631 C C . SER A 1 87 ? -4.816 -19.422 0.625 1 94.44 87 SER A C 1
ATOM 633 O O . SER A 1 87 ? -5.098 -19.906 1.729 1 94.44 87 SER A O 1
ATOM 635 N N . CYS A 1 88 ? -5.66 -19.281 -0.376 1 95.88 88 CYS A N 1
ATOM 636 C CA . CYS A 1 88 ? -6.965 -19.938 -0.446 1 95.88 88 CYS A CA 1
ATOM 637 C C . CYS A 1 88 ? -7.223 -20.484 -1.844 1 95.88 88 CYS A C 1
ATOM 639 O O . CYS A 1 88 ? -6.465 -20.219 -2.773 1 95.88 88 CYS A O 1
ATOM 641 N N . GLU A 1 89 ? -8.25 -21.297 -1.899 1 96 89 GLU A N 1
ATOM 642 C CA . GLU A 1 89 ? -8.602 -21.859 -3.199 1 96 89 GLU A CA 1
ATOM 643 C C . GLU A 1 89 ? -9.633 -20.984 -3.914 1 96 89 GLU A C 1
ATOM 645 O O . GLU A 1 89 ? -10.445 -20.328 -3.27 1 96 89 GLU A O 1
ATOM 650 N N . GLU A 1 90 ? -9.531 -21.062 -5.211 1 95.62 90 GLU A N 1
ATOM 651 C CA . GLU A 1 90 ? -10.453 -20.234 -5.988 1 95.62 90 GLU A CA 1
ATOM 652 C C . GLU A 1 90 ? -11.906 -20.641 -5.738 1 95.62 90 GLU A C 1
ATOM 654 O O . GLU A 1 90 ? -12.812 -19.812 -5.852 1 95.62 90 GLU A O 1
ATOM 659 N N . ASP A 1 91 ? -12.109 -21.844 -5.246 1 96.5 91 ASP A N 1
ATOM 660 C CA . ASP A 1 91 ? -13.461 -22.344 -5.051 1 96.5 91 ASP A CA 1
ATOM 661 C C . ASP A 1 91 ? -13.906 -22.172 -3.602 1 96.5 91 ASP A C 1
ATOM 663 O O . ASP A 1 91 ? -15.055 -22.484 -3.258 1 96.5 91 ASP A O 1
ATOM 667 N N . ASP A 1 92 ? -13.008 -21.703 -2.83 1 96.81 92 ASP A N 1
ATOM 668 C CA . ASP A 1 92 ? -13.422 -21.406 -1.459 1 96.81 92 ASP A CA 1
ATOM 669 C C . ASP A 1 92 ? -14.547 -20.375 -1.428 1 96.81 92 ASP A C 1
ATOM 671 O O . ASP A 1 92 ? -14.672 -19.562 -2.342 1 96.81 92 ASP A O 1
ATOM 675 N N . SER A 1 93 ? -15.391 -20.453 -0.378 1 97.19 93 SER A N 1
ATOM 676 C CA . SER A 1 93 ? -16.359 -19.375 -0.157 1 97.19 93 SER A CA 1
ATOM 677 C C . SER A 1 93 ? -15.648 -18.094 0.271 1 97.19 93 SER A C 1
ATOM 679 O O . SER A 1 93 ? -14.586 -18.141 0.881 1 97.19 93 SER A O 1
ATOM 681 N N . LEU A 1 94 ? -16.266 -17.031 -0.057 1 96.88 94 LEU A N 1
ATOM 682 C CA . LEU A 1 94 ? -15.727 -15.742 0.358 1 96.88 94 LEU A CA 1
ATOM 683 C C . LEU A 1 94 ? -15.68 -15.633 1.879 1 96.88 94 LEU A C 1
ATOM 685 O O . LEU A 1 94 ? -14.773 -15.008 2.436 1 96.88 94 LEU A O 1
ATOM 689 N N . LEU A 1 95 ? -16.609 -16.219 2.49 1 96.69 95 LEU A N 1
ATOM 690 C CA . LEU A 1 95 ? -16.656 -16.234 3.949 1 96.69 95 LEU A CA 1
ATOM 691 C C . LEU A 1 95 ? -15.406 -16.906 4.523 1 96.69 95 LEU A C 1
ATOM 693 O O . LEU A 1 95 ? -14.789 -16.375 5.449 1 96.69 95 LEU A O 1
ATOM 697 N N . LEU A 1 96 ? -15.078 -18 3.965 1 96.94 96 LEU A N 1
ATOM 698 C CA . LEU A 1 96 ? -13.898 -18.719 4.434 1 96.94 96 LEU A CA 1
ATOM 699 C C . LEU A 1 96 ? -12.641 -17.859 4.258 1 96.94 96 LEU A C 1
ATOM 701 O O . LEU A 1 96 ? -11.789 -17.812 5.148 1 96.94 96 LEU A O 1
ATOM 705 N N . ALA A 1 97 ? -12.562 -17.266 3.164 1 97.38 97 ALA A N 1
ATOM 706 C CA . ALA A 1 97 ? -11.414 -16.391 2.904 1 97.38 97 ALA A CA 1
ATOM 707 C C . ALA A 1 97 ? -11.375 -15.234 3.891 1 97.38 97 ALA A C 1
ATOM 709 O O . ALA A 1 97 ? -10.32 -14.922 4.445 1 97.38 97 ALA A O 1
ATOM 710 N N . ALA A 1 98 ? -12.469 -14.656 4.105 1 96.31 98 ALA A N 1
ATOM 711 C CA . ALA A 1 98 ? -12.562 -13.531 5.031 1 96.31 98 ALA A CA 1
ATOM 712 C C . ALA A 1 98 ? -12.188 -13.953 6.449 1 96.31 98 ALA A C 1
ATOM 714 O O . ALA A 1 98 ? -11.477 -13.234 7.148 1 96.31 98 ALA A O 1
ATOM 715 N N . GLN A 1 99 ? -12.648 -15.062 6.832 1 96.88 99 GLN A N 1
ATOM 716 C CA . GLN A 1 99 ? -12.328 -15.586 8.156 1 96.88 99 GLN A CA 1
ATOM 717 C C . GLN A 1 99 ? -10.828 -15.836 8.305 1 96.88 99 GLN A C 1
ATOM 719 O O . GLN A 1 99 ? -10.25 -15.555 9.359 1 96.88 99 GLN A O 1
ATOM 724 N N . LYS A 1 100 ? -10.305 -16.375 7.312 1 96.75 100 LYS A N 1
ATOM 725 C CA . LYS A 1 100 ? -8.859 -16.625 7.336 1 96.75 100 LYS A CA 1
ATOM 726 C C . LYS A 1 100 ? -8.086 -15.32 7.48 1 96.75 100 LYS A C 1
ATOM 728 O O . LYS A 1 100 ? -7.164 -15.227 8.289 1 96.75 100 LYS A O 1
ATOM 733 N N . MET A 1 101 ? -8.492 -14.344 6.715 1 94.44 101 MET A N 1
ATOM 734 C CA . MET A 1 101 ? -7.863 -13.031 6.816 1 94.44 101 MET A CA 1
ATOM 735 C C . MET A 1 101 ? -8.055 -12.445 8.211 1 94.44 101 MET A C 1
ATOM 737 O O . MET A 1 101 ? -7.121 -11.883 8.789 1 94.44 101 MET A O 1
ATOM 741 N N . HIS A 1 102 ? -9.195 -12.578 8.711 1 93.81 102 HIS A N 1
ATOM 742 C CA . HIS A 1 102 ? -9.523 -12.109 10.055 1 93.81 102 HIS A CA 1
ATOM 743 C C . HIS A 1 102 ? -8.633 -12.773 11.102 1 93.81 102 HIS A C 1
ATOM 745 O O . HIS A 1 102 ? -7.996 -12.094 11.906 1 93.81 102 HIS A O 1
ATOM 751 N N . ASP A 1 103 ? -8.555 -14.023 11.031 1 94.31 103 ASP A N 1
ATOM 752 C CA . ASP A 1 103 ? -7.84 -14.805 12.031 1 94.31 103 ASP A CA 1
ATOM 753 C C . ASP A 1 103 ? -6.34 -14.516 11.984 1 94.31 103 ASP A C 1
ATOM 755 O O . ASP A 1 103 ? -5.684 -14.453 13.023 1 94.31 103 ASP A O 1
ATOM 759 N N . LEU A 1 104 ? -5.898 -14.414 10.797 1 91.75 104 LEU A N 1
ATOM 760 C CA . LEU A 1 104 ? -4.465 -14.219 10.609 1 91.75 104 LEU A CA 1
ATOM 761 C C . LEU A 1 104 ? -4.105 -12.734 10.648 1 91.75 104 LEU A C 1
ATOM 763 O O . LEU A 1 104 ? -2.93 -12.375 10.578 1 91.75 104 LEU A O 1
ATOM 767 N N . ARG A 1 105 ? -5.027 -11.875 10.648 1 88.94 105 ARG A N 1
ATOM 768 C CA . ARG A 1 105 ? -4.859 -10.422 10.695 1 88.94 105 ARG A CA 1
ATOM 769 C C . ARG A 1 105 ? -4.09 -9.922 9.477 1 88.94 105 ARG A C 1
ATOM 771 O O . ARG A 1 105 ? -3.139 -9.148 9.602 1 88.94 105 ARG A O 1
ATOM 778 N N . ILE A 1 106 ? -4.52 -10.5 8.328 1 88.19 106 ILE A N 1
ATOM 779 C CA . ILE A 1 106 ? -3.896 -10.094 7.07 1 88.19 106 ILE A CA 1
ATOM 780 C C . ILE A 1 106 ? -4.961 -9.547 6.121 1 88.19 106 ILE A C 1
ATOM 782 O O . ILE A 1 106 ? -6.152 -9.789 6.309 1 88.19 106 ILE A O 1
ATOM 786 N N . ARG A 1 107 ? -4.488 -8.812 5 1 86.12 107 ARG A N 1
ATOM 787 C CA . ARG A 1 107 ? -5.43 -8.094 4.145 1 86.12 107 ARG A CA 1
ATOM 788 C C . ARG A 1 107 ? -5.52 -8.742 2.766 1 86.12 107 ARG A C 1
ATOM 790 O O . ARG A 1 107 ? -6.273 -8.281 1.905 1 86.12 107 ARG A O 1
ATOM 797 N N . ARG A 1 108 ? -4.734 -9.742 2.629 1 92.12 108 ARG A N 1
ATOM 798 C CA . ARG A 1 108 ? -4.777 -10.359 1.307 1 92.12 108 ARG A CA 1
ATOM 799 C C . ARG A 1 108 ? -4.402 -11.836 1.378 1 92.12 108 ARG A C 1
ATOM 801 O O . ARG A 1 108 ? -3.713 -12.266 2.307 1 92.12 108 ARG A O 1
ATOM 808 N N . LEU A 1 109 ? -4.906 -12.594 0.466 1 94.69 109 LEU A N 1
ATOM 809 C CA . LEU A 1 109 ? -4.582 -14 0.249 1 94.69 109 LEU A CA 1
ATOM 810 C C . LEU A 1 109 ? -4.227 -14.258 -1.211 1 94.69 109 LEU A C 1
ATOM 812 O O . LEU A 1 109 ? -4.855 -13.703 -2.115 1 94.69 109 LEU A O 1
ATOM 816 N N . VAL A 1 110 ? -3.195 -15.125 -1.331 1 95.06 110 VAL A N 1
ATOM 817 C CA . VAL A 1 110 ? -2.963 -15.672 -2.664 1 95.06 110 VAL A CA 1
ATOM 818 C C . VAL A 1 110 ? -4.023 -16.719 -2.984 1 95.06 110 VAL A C 1
ATOM 820 O O . VAL A 1 110 ? -4.359 -17.547 -2.137 1 95.06 110 VAL A O 1
ATOM 823 N N . VAL A 1 111 ? -4.543 -16.609 -4.191 1 95.81 111 VAL A N 1
ATOM 824 C CA . VAL A 1 111 ? -5.531 -17.594 -4.621 1 95.81 111 VAL A CA 1
ATOM 825 C C . VAL A 1 111 ? -4.863 -18.641 -5.512 1 95.81 111 VAL A C 1
ATOM 827 O O . VAL A 1 111 ? -4.145 -18.297 -6.453 1 95.81 111 VAL A O 1
ATOM 830 N N . VAL A 1 112 ? -5.129 -19.906 -5.145 1 93.62 112 VAL A N 1
ATOM 831 C CA . VAL A 1 112 ? -4.539 -20.969 -5.949 1 93.62 112 VAL A CA 1
ATOM 832 C C . VAL A 1 112 ? -5.641 -21.766 -6.645 1 93.62 112 VAL A C 1
ATOM 834 O O . VAL A 1 112 ? -6.766 -21.844 -6.148 1 93.62 112 VAL A O 1
ATOM 837 N N . ASN A 1 113 ? -5.27 -22.266 -7.809 1 91.81 113 ASN A N 1
ATOM 838 C CA . ASN A 1 113 ? -6.195 -23.141 -8.523 1 91.81 113 ASN A CA 1
ATOM 839 C C . ASN A 1 113 ? -6.012 -24.609 -8.133 1 91.81 113 ASN A C 1
ATOM 841 O O . ASN A 1 113 ? -5.293 -24.906 -7.18 1 91.81 113 ASN A O 1
ATOM 845 N N . GLY A 1 114 ? -6.707 -25.438 -8.859 1 89.44 114 GLY A N 1
ATOM 846 C CA . GLY A 1 114 ? -6.691 -26.859 -8.555 1 89.44 114 GLY A CA 1
ATOM 847 C C . GLY A 1 114 ? -5.324 -27.484 -8.719 1 89.44 114 GLY A C 1
ATOM 848 O O . GLY A 1 114 ? -5.051 -28.547 -8.156 1 89.44 114 GLY A O 1
ATOM 849 N N . LYS A 1 115 ? -4.488 -26.859 -9.469 1 87.12 115 LYS A N 1
ATOM 850 C CA . LYS A 1 115 ? -3.139 -27.375 -9.695 1 87.12 115 LYS A CA 1
ATOM 851 C C . LYS A 1 115 ? -2.133 -26.688 -8.766 1 87.12 115 LYS A C 1
ATOM 853 O O . LYS A 1 115 ? -0.922 -26.812 -8.961 1 87.12 115 LYS A O 1
ATOM 858 N N . ARG A 1 116 ? -2.631 -25.875 -7.891 1 86.69 116 ARG A N 1
ATOM 859 C CA . ARG A 1 116 ? -1.867 -25.203 -6.852 1 86.69 116 ARG A CA 1
ATOM 860 C C . ARG A 1 116 ? -0.994 -24.094 -7.449 1 86.69 116 ARG A C 1
ATOM 862 O O . ARG A 1 116 ? 0.012 -23.703 -6.855 1 86.69 116 ARG A O 1
ATOM 869 N N . HIS A 1 117 ? -1.394 -23.734 -8.617 1 88.94 117 HIS A N 1
ATOM 870 C CA . HIS A 1 117 ? -0.776 -22.547 -9.195 1 88.94 117 HIS A CA 1
ATOM 871 C C . HIS A 1 117 ? -1.518 -21.281 -8.781 1 88.94 117 HIS A C 1
ATOM 873 O O . HIS A 1 117 ? -2.721 -21.312 -8.508 1 88.94 117 HIS A O 1
ATOM 879 N N . ALA A 1 118 ? -0.691 -20.219 -8.766 1 91.5 118 ALA A N 1
ATOM 880 C CA . ALA A 1 118 ? -1.327 -18.953 -8.445 1 91.5 118 ALA A CA 1
ATOM 881 C C . ALA A 1 118 ? -2.398 -18.594 -9.477 1 91.5 118 ALA A C 1
ATOM 883 O O . ALA A 1 118 ? -2.133 -18.594 -10.68 1 91.5 118 ALA A O 1
ATOM 884 N N . ALA A 1 119 ? -3.58 -18.312 -8.938 1 92.12 119 ALA A N 1
ATOM 885 C CA . ALA A 1 119 ? -4.699 -17.969 -9.82 1 92.12 119 ALA A CA 1
ATOM 886 C C . ALA A 1 119 ? -5.098 -16.516 -9.656 1 92.12 119 ALA A C 1
ATOM 888 O O . ALA A 1 119 ? -5.785 -15.953 -10.516 1 92.12 119 ALA A O 1
ATOM 889 N N . GLY A 1 120 ? -4.723 -15.922 -8.602 1 93.19 120 GLY A N 1
ATOM 890 C CA . GLY A 1 120 ? -5.086 -14.539 -8.336 1 93.19 120 GLY A CA 1
ATOM 891 C C . GLY A 1 120 ? -4.73 -14.094 -6.93 1 93.19 120 GLY A C 1
ATOM 892 O O . GLY A 1 120 ? -3.945 -14.75 -6.242 1 93.19 120 GLY A O 1
ATOM 893 N N . ILE A 1 121 ? -5.191 -12.906 -6.629 1 94.38 121 ILE A N 1
ATOM 894 C CA . ILE A 1 121 ? -5.102 -12.344 -5.285 1 94.38 121 ILE A CA 1
ATOM 895 C C . ILE A 1 121 ? -6.473 -11.82 -4.855 1 94.38 121 ILE A C 1
ATOM 897 O O . ILE A 1 121 ? -7.188 -11.211 -5.652 1 94.38 121 ILE A O 1
ATOM 901 N N . VAL A 1 122 ? -6.836 -12.125 -3.656 1 94.69 122 VAL A N 1
ATOM 902 C CA . VAL A 1 122 ? -8.039 -11.531 -3.09 1 94.69 122 VAL A CA 1
ATOM 903 C C . VAL A 1 122 ? -7.672 -10.664 -1.883 1 94.69 122 VAL A C 1
ATOM 905 O O . VAL A 1 122 ? -6.984 -11.133 -0.968 1 94.69 122 VAL A O 1
ATOM 908 N N . ALA A 1 123 ? -8.062 -9.398 -2.066 1 91.69 123 ALA A N 1
ATOM 909 C CA . ALA A 1 123 ? -7.719 -8.445 -1.011 1 91.69 123 ALA A CA 1
ATOM 910 C C . ALA A 1 123 ? -8.969 -7.949 -0.29 1 91.69 123 ALA A C 1
ATOM 912 O O . ALA A 1 123 ? -10.086 -8.188 -0.74 1 91.69 123 ALA A O 1
ATOM 913 N N . LEU A 1 124 ? -8.695 -7.32 0.792 1 86.81 124 LEU A N 1
ATOM 914 C CA . LEU A 1 124 ? -9.758 -6.727 1.59 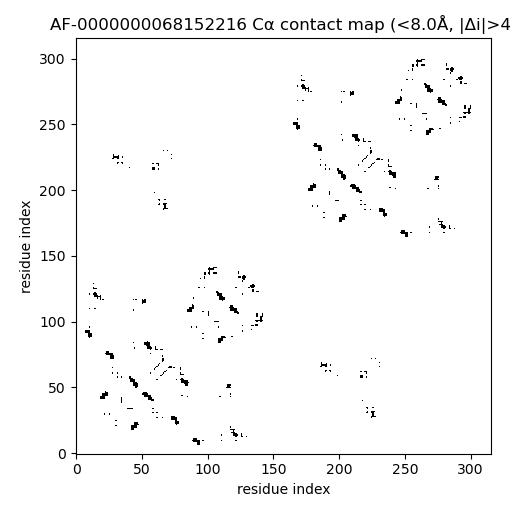1 86.81 124 LEU A CA 1
ATOM 915 C C . LEU A 1 124 ? -10.656 -5.844 0.729 1 86.81 124 LEU A C 1
ATOM 917 O O . LEU A 1 124 ? -11.883 -5.898 0.838 1 86.81 124 LEU A O 1
ATOM 921 N N . GLY A 1 125 ? -10.047 -5.062 -0.129 1 82.12 125 GLY A N 1
ATOM 922 C CA . GLY A 1 125 ? -10.836 -4.207 -1.002 1 82.12 125 GLY A CA 1
ATOM 923 C C . GLY A 1 125 ? -11.789 -4.984 -1.891 1 82.12 125 GLY A C 1
ATOM 924 O O . GLY A 1 125 ? -12.914 -4.551 -2.129 1 82.12 125 GLY A O 1
ATOM 925 N N . ASP A 1 126 ? -11.344 -6.051 -2.381 1 86.62 126 ASP A N 1
ATOM 926 C CA . ASP A 1 126 ? -12.18 -6.91 -3.217 1 86.62 126 ASP A CA 1
ATOM 927 C C . ASP A 1 126 ? -13.367 -7.445 -2.432 1 86.62 126 ASP A C 1
ATOM 929 O O . ASP A 1 126 ? -14.5 -7.422 -2.92 1 86.62 126 ASP A O 1
ATOM 933 N N . ILE A 1 127 ? -13.031 -7.914 -1.223 1 90.25 127 ILE A N 1
ATOM 934 C CA . ILE A 1 127 ? -14.07 -8.5 -0.382 1 90.25 127 ILE A CA 1
ATOM 935 C C . ILE A 1 127 ? -15.078 -7.43 0.008 1 90.25 127 ILE A C 1
ATOM 937 O O . ILE A 1 127 ? -16.297 -7.648 -0.075 1 90.25 127 ILE A O 1
ATOM 941 N N . SER A 1 128 ? -14.625 -6.336 0.342 1 84.19 128 SER A N 1
ATOM 942 C CA . SER A 1 128 ? -15.492 -5.246 0.783 1 84.19 128 SER A CA 1
ATOM 943 C C . SER A 1 128 ? -16.438 -4.797 -0.334 1 84.19 128 SER A C 1
ATOM 945 O O . SER A 1 128 ? -17.594 -4.457 -0.081 1 84.19 128 SER A O 1
ATOM 947 N N . ARG A 1 129 ? -15.914 -4.758 -1.494 1 83.19 129 ARG A N 1
ATOM 948 C CA . ARG A 1 129 ? -16.734 -4.359 -2.635 1 83.19 129 ARG A CA 1
ATOM 949 C C . ARG A 1 129 ? -17.828 -5.375 -2.898 1 83.19 129 ARG A C 1
ATOM 951 O O . ARG A 1 129 ? -18.969 -5 -3.213 1 83.19 129 ARG A O 1
ATOM 958 N N . ALA A 1 130 ? -17.469 -6.59 -2.748 1 87.69 130 ALA A N 1
ATOM 959 C CA . ALA A 1 130 ? -18.422 -7.664 -3.027 1 87.69 130 ALA A CA 1
ATOM 960 C C . ALA A 1 130 ? -19.391 -7.848 -1.87 1 87.69 130 ALA A C 1
ATOM 962 O O . ALA A 1 130 ? -20.562 -8.172 -2.082 1 87.69 130 ALA A O 1
ATOM 963 N N . ASN A 1 131 ? -18.891 -7.691 -0.668 1 90.25 131 ASN A N 1
ATOM 964 C CA . ASN A 1 131 ? -19.656 -7.898 0.557 1 90.25 131 ASN A CA 1
ATOM 965 C C . ASN A 1 131 ? -19.125 -7.039 1.701 1 90.25 131 ASN A C 1
ATOM 967 O O . ASN A 1 131 ? -18.203 -7.441 2.41 1 90.25 131 ASN A O 1
ATOM 971 N N . PRO A 1 132 ? -19.703 -5.926 1.901 1 83.56 132 PRO A N 1
ATOM 972 C CA . PRO A 1 132 ? -19.219 -4.988 2.918 1 83.56 132 PRO A CA 1
ATOM 973 C C . PRO A 1 132 ? -19.172 -5.605 4.316 1 83.56 132 PRO A C 1
ATOM 975 O O . PRO A 1 132 ? -18.297 -5.277 5.113 1 83.56 132 PRO A O 1
ATOM 978 N N . GLU A 1 133 ? -20.094 -6.422 4.625 1 86 133 GLU A N 1
ATOM 979 C CA . GLU A 1 133 ? -20.094 -7.055 5.938 1 86 133 GLU A CA 1
ATOM 980 C C . GLU A 1 133 ? -18.859 -7.922 6.137 1 86 133 GLU A C 1
ATOM 982 O O . GLU A 1 133 ? -18.234 -7.887 7.203 1 86 133 GLU A O 1
ATOM 987 N N . LEU A 1 134 ? -18.547 -8.648 5.129 1 90.62 134 LEU A N 1
ATOM 988 C CA . LEU A 1 134 ? -17.344 -9.469 5.211 1 90.62 134 LEU A CA 1
ATOM 989 C C . LEU A 1 134 ? -16.094 -8.594 5.277 1 90.62 134 LEU A C 1
ATOM 991 O O . LEU A 1 134 ? -15.125 -8.945 5.949 1 90.62 134 LEU A O 1
ATOM 995 N N . GLY A 1 135 ? -16.125 -7.547 4.504 1 87.81 135 GLY A N 1
ATOM 996 C CA . GLY A 1 135 ? -15.055 -6.578 4.637 1 87.81 135 GLY A CA 1
ATOM 997 C C . GLY A 1 135 ? -14.867 -6.078 6.055 1 87.81 135 GLY A C 1
ATOM 998 O O . GLY A 1 135 ? -13.742 -5.949 6.531 1 87.81 135 GLY A O 1
ATOM 999 N N . GLY A 1 136 ? -15.969 -5.801 6.672 1 83.69 136 GLY A N 1
ATOM 1000 C CA . GLY A 1 136 ? -15.938 -5.387 8.062 1 83.69 136 GLY A CA 1
ATOM 1001 C C . GLY A 1 136 ? -15.336 -6.43 8.984 1 83.69 136 GLY A C 1
ATOM 1002 O O . GLY A 1 136 ? -14.57 -6.098 9.898 1 83.69 136 GLY A O 1
ATOM 1003 N N . LEU A 1 137 ? -15.664 -7.637 8.734 1 87.12 137 LEU A N 1
ATOM 1004 C CA . LEU A 1 137 ? -15.109 -8.742 9.508 1 87.12 137 LEU A CA 1
ATOM 1005 C C . LEU A 1 137 ? -13.586 -8.75 9.422 1 87.12 137 LEU A C 1
ATOM 1007 O O . LEU A 1 137 ? -12.898 -8.898 10.438 1 87.12 137 LEU A O 1
ATOM 1011 N N . VAL A 1 138 ? -13.07 -8.68 8.258 1 89.94 138 VAL A N 1
ATOM 1012 C CA . VAL A 1 138 ? -11.625 -8.68 8.047 1 89.94 138 VAL A CA 1
ATOM 1013 C C . VAL A 1 138 ? -10.992 -7.516 8.805 1 89.94 138 VAL A C 1
ATOM 1015 O O . VAL A 1 138 ? -9.977 -7.688 9.484 1 89.94 138 VAL A O 1
ATOM 1018 N N . LEU A 1 139 ? -11.57 -6.348 8.68 1 82.12 139 LEU A N 1
ATOM 1019 C CA . LEU A 1 139 ? -11.039 -5.148 9.32 1 82.12 139 LEU A CA 1
ATOM 1020 C C . LEU A 1 139 ? -11.031 -5.301 10.836 1 82.12 139 LEU A C 1
ATOM 1022 O O . LEU A 1 139 ? -10.133 -4.797 11.508 1 82.12 139 LEU A O 1
ATOM 1026 N N . GLU A 1 140 ? -12.008 -5.902 11.352 1 82.44 140 GLU A N 1
ATOM 1027 C CA . GLU A 1 140 ? -12.07 -6.148 12.789 1 82.44 140 GLU A CA 1
ATOM 1028 C C . GLU A 1 140 ? -10.875 -6.977 13.258 1 82.44 140 GLU A C 1
ATOM 1030 O O . GLU A 1 140 ? -10.367 -6.77 14.359 1 82.44 140 GLU A O 1
ATOM 1035 N N . GLY A 1 141 ? -10.523 -7.867 12.469 1 83.38 141 GLY A N 1
ATOM 1036 C CA . GLY A 1 141 ? -9.367 -8.688 12.805 1 83.38 141 GLY A CA 1
ATOM 1037 C C . GLY A 1 141 ? -8.062 -7.914 12.781 1 83.38 141 GLY A C 1
ATOM 1038 O O . GLY A 1 141 ? -7.191 -8.141 13.625 1 83.38 141 GLY A O 1
ATOM 1039 N N . ILE A 1 142 ? -8.008 -7.066 11.914 1 76.5 142 ILE A N 1
ATOM 1040 C CA . ILE A 1 142 ? -6.777 -6.305 11.711 1 76.5 142 ILE A CA 1
ATOM 1041 C C . ILE A 1 142 ? -6.641 -5.25 12.812 1 76.5 142 ILE A C 1
ATOM 1043 O O . ILE A 1 142 ? -5.527 -4.938 13.242 1 76.5 142 ILE A O 1
ATOM 1047 N N . ASN A 1 143 ? -7.691 -4.371 13.102 1 63.91 143 ASN A N 1
ATOM 1048 C CA . ASN A 1 143 ? -7.691 -3.311 14.102 1 63.91 143 ASN A CA 1
ATOM 1049 C C . ASN A 1 143 ? -7.523 -3.873 15.508 1 63.91 143 ASN A C 1
ATOM 1051 O O . ASN A 1 143 ? -7.172 -3.143 16.438 1 63.91 143 ASN A O 1
ATOM 1055 N N . ARG A 1 144 ? -7.895 -4.984 15.836 1 51.44 144 ARG A N 1
ATOM 1056 C CA . ARG A 1 144 ? -7.711 -5.461 17.203 1 51.44 144 ARG A CA 1
ATOM 1057 C C . ARG A 1 144 ? -6.293 -5.191 17.688 1 51.44 144 ARG A C 1
ATOM 1059 O O . ARG A 1 144 ? -5.332 -5.758 17.156 1 51.44 144 ARG A O 1
ATOM 1066 N N . THR A 1 145 ? -5.98 -3.895 17.844 1 46.75 145 THR A N 1
ATOM 1067 C CA . THR A 1 145 ? -4.852 -3.506 18.688 1 46.75 145 THR A CA 1
ATOM 1068 C C . THR A 1 145 ? -4.676 -4.488 19.844 1 46.75 145 THR A C 1
ATOM 1070 O O . THR A 1 145 ? -5.656 -4.93 20.438 1 46.75 145 THR A O 1
ATOM 1073 N N . ALA A 1 146 ? -3.488 -5.016 20.172 1 41.19 146 ALA A N 1
ATOM 1074 C CA . ALA A 1 146 ? -3.277 -5.609 21.484 1 41.19 146 ALA A CA 1
ATOM 1075 C C . ALA A 1 146 ? -3.912 -4.754 22.578 1 41.19 146 ALA A C 1
ATOM 1077 O O . ALA A 1 146 ? -4.016 -3.531 22.438 1 41.19 146 ALA A O 1
ATOM 1078 N N . PRO A 1 147 ? -4.691 -5.289 23.453 1 36.44 147 PRO A N 1
ATOM 1079 C CA . PRO A 1 147 ? -5.02 -4.484 24.641 1 36.44 147 PRO A CA 1
ATOM 1080 C C . PRO A 1 147 ? -3.873 -3.572 25.062 1 36.44 147 PRO A C 1
ATOM 1082 O O . PRO A 1 147 ? -2.711 -3.984 25.047 1 36.44 147 PRO A O 1
ATOM 1085 N N . VAL A 1 148 ? -3.9 -2.404 24.766 1 34.28 148 VAL A N 1
ATOM 1086 C CA . VAL A 1 148 ? -3.006 -1.577 25.562 1 34.28 148 VAL A CA 1
ATOM 1087 C C . VAL A 1 148 ? -3.035 -2.039 27.016 1 34.28 148 VAL A C 1
ATOM 1089 O O . VAL A 1 148 ? -4.109 -2.178 27.609 1 34.28 148 VAL A O 1
ATOM 1092 N N . ASP A 1 149 ? -2.15 -2.74 27.375 1 33 149 ASP A N 1
ATOM 1093 C CA . ASP A 1 149 ? -1.975 -2.965 28.812 1 33 149 ASP A CA 1
ATOM 1094 C C . ASP A 1 149 ? -2.129 -1.662 29.594 1 33 149 ASP A C 1
ATOM 1096 O O . ASP A 1 149 ? -1.337 -0.733 29.422 1 33 149 ASP A O 1
ATOM 1100 N N . THR A 1 150 ? -3.287 -1.224 29.906 1 34.25 150 THR A N 1
ATOM 1101 C CA . THR A 1 150 ? -3.555 -0.259 30.969 1 34.25 150 THR A CA 1
ATOM 1102 C C . THR A 1 150 ? -2.662 -0.524 32.188 1 34.25 150 THR A C 1
ATOM 1104 O O . THR A 1 150 ? -3.01 -1.325 33.031 1 34.25 150 THR A O 1
ATOM 1107 N N . GLN A 1 151 ? -1.472 -1.103 32 1 33.44 151 GLN A N 1
ATOM 1108 C CA . GLN A 1 151 ? -0.725 -1.211 33.25 1 33.44 151 GLN A CA 1
ATOM 1109 C C . GLN A 1 151 ? -0.478 0.163 33.844 1 33.44 151 GLN A C 1
ATOM 1111 O O . GLN A 1 151 ? 0.212 0.28 34.875 1 33.44 151 GLN A O 1
ATOM 1116 N N . LEU A 1 152 ? -0.875 1.31 33.219 1 32.53 152 LEU A N 1
ATOM 1117 C CA . LEU A 1 152 ? -0.397 2.406 34.062 1 32.53 152 LEU A CA 1
ATOM 1118 C C . LEU A 1 152 ? -1.13 2.432 35.406 1 32.53 152 LEU A C 1
ATOM 1120 O O . LEU A 1 152 ? -0.854 3.285 36.25 1 32.53 152 LEU A O 1
ATOM 1124 N N . GLU A 1 153 ? -2.238 1.701 35.5 1 35.66 153 GLU A N 1
ATOM 1125 C CA . GLU A 1 153 ? -2.875 2.1 36.75 1 35.66 153 GLU A CA 1
ATOM 1126 C C . GLU A 1 153 ? -2.045 1.666 37.969 1 35.66 153 GLU A C 1
ATOM 1128 O O . GLU A 1 153 ? -2.324 2.066 39.094 1 35.66 153 GLU A O 1
ATOM 1133 N N . GLY A 1 154 ? -1.308 0.552 37.906 1 32.53 154 GLY A N 1
ATOM 1134 C CA . GLY A 1 154 ? -0.953 0.137 39.281 1 32.53 154 GLY A CA 1
ATOM 1135 C C . GLY A 1 154 ? 0.163 0.967 39.875 1 32.53 154 GLY A C 1
ATOM 1136 O O . GLY A 1 154 ? 0.836 0.526 40.812 1 32.53 154 GLY A O 1
ATOM 1137 N N . MET A 1 155 ? 0.709 2.09 39.281 1 29.25 155 MET A N 1
ATOM 1138 C CA . MET A 1 155 ? 1.697 2.699 40.156 1 29.25 155 MET A CA 1
ATOM 1139 C C . MET A 1 155 ? 1.036 3.248 41.406 1 29.25 155 MET A C 1
ATOM 1141 O O . MET A 1 155 ? 0.13 4.078 41.344 1 29.25 155 MET A O 1
ATOM 1145 N N . SER A 1 156 ? 1.04 2.439 42.438 1 29.55 156 SER A N 1
ATOM 1146 C CA . SER A 1 156 ? 0.743 2.627 43.844 1 29.55 156 SER A CA 1
ATOM 1147 C C . SER A 1 156 ? 1.311 3.945 44.375 1 29.55 156 SER A C 1
ATOM 1149 O O . SER A 1 156 ? 2.438 4.312 44.031 1 29.55 156 SER A O 1
ATOM 1151 N N . THR A 1 157 ? 0.467 4.918 44.656 1 30.44 157 THR A N 1
ATOM 1152 C CA . THR A 1 157 ? 0.622 5.961 45.656 1 30.44 157 THR A CA 1
ATOM 1153 C C . THR A 1 157 ? 1.327 5.414 46.875 1 30.44 157 THR A C 1
ATOM 1155 O O . THR A 1 157 ? 0.81 4.52 47.562 1 30.44 157 THR A O 1
ATOM 1158 N N . CYS A 1 158 ? 2.684 5.074 46.844 1 24.17 158 CYS A N 1
ATOM 1159 C CA . CYS A 1 158 ? 3.266 5.184 48.188 1 24.17 158 CYS A CA 1
ATOM 1160 C C . CYS A 1 158 ? 3.475 6.645 48.562 1 24.17 158 CYS A C 1
ATOM 1162 O O . CYS A 1 158 ? 3.74 7.484 47.719 1 24.17 158 CYS A O 1
ATOM 1164 N N . MET B 1 1 ? -34.281 21.125 25.297 1 33.31 1 MET B N 1
ATOM 1165 C CA . MET B 1 1 ? -34 21.25 23.875 1 33.31 1 MET B CA 1
ATOM 1166 C C . MET B 1 1 ? -32.531 21.016 23.594 1 33.31 1 MET B C 1
ATOM 1168 O O . MET B 1 1 ? -31.719 21.953 23.656 1 33.31 1 MET B O 1
ATOM 1172 N N . ALA B 1 2 ? -31.922 20.219 24.281 1 40.03 2 ALA B N 1
ATOM 1173 C CA . ALA B 1 2 ? -30.5 19.953 24.328 1 40.03 2 ALA B CA 1
ATOM 1174 C C . ALA B 1 2 ? -29.891 19.922 22.938 1 40.03 2 ALA B C 1
ATOM 1176 O O . ALA B 1 2 ? -30.453 19.328 22.016 1 40.03 2 ALA B O 1
ATOM 1177 N N . GLY B 1 3 ? -29.234 21.047 22.516 1 35.59 3 GLY B N 1
ATOM 1178 C CA . GLY B 1 3 ? -28.75 21.312 21.188 1 35.59 3 GLY B CA 1
ATOM 1179 C C . GLY B 1 3 ? -28.156 20.094 20.5 1 35.59 3 GLY B C 1
ATOM 1180 O O . GLY B 1 3 ? -27.219 19.484 21.016 1 35.59 3 GLY B O 1
ATOM 1181 N N . TYR B 1 4 ? -28.922 19.219 20.047 1 38.84 4 TYR B N 1
ATOM 1182 C CA . TYR B 1 4 ? -28.484 18.188 19.109 1 38.84 4 TYR B CA 1
ATOM 1183 C C . TYR B 1 4 ? -27.297 18.688 18.281 1 38.84 4 TYR B C 1
ATOM 1185 O O . TYR B 1 4 ? -27.484 19.203 17.172 1 38.84 4 TYR B O 1
ATOM 1193 N N . GLU B 1 5 ? -26.438 19.547 18.672 1 41.03 5 GLU B N 1
ATOM 1194 C CA . GLU B 1 5 ? -25.266 19.906 17.875 1 41.03 5 GLU B CA 1
ATOM 1195 C C . GLU B 1 5 ? -24.609 18.656 17.266 1 41.03 5 GLU B C 1
ATOM 1197 O O . GLU B 1 5 ? -24.047 17.828 17.984 1 41.03 5 GLU B O 1
ATOM 1202 N N . ASP B 1 6 ? -25.266 17.891 16.578 1 46.19 6 ASP B N 1
ATOM 1203 C CA . ASP B 1 6 ? -24.828 16.812 15.703 1 46.19 6 ASP B CA 1
ATOM 1204 C C . ASP B 1 6 ? -23.375 17 15.281 1 46.19 6 ASP B C 1
ATOM 1206 O O . ASP B 1 6 ? -23.078 17.828 14.422 1 46.19 6 ASP B O 1
ATOM 1210 N N . LYS B 1 7 ? -22.5 17.141 16.234 1 60.72 7 LYS B N 1
ATOM 1211 C CA . LYS B 1 7 ? -21.078 17.438 16.125 1 60.72 7 LYS B CA 1
ATOM 1212 C C . LYS B 1 7 ? -20.453 16.703 14.945 1 60.72 7 LYS B C 1
ATOM 1214 O O . LYS B 1 7 ? -20.438 15.461 14.906 1 60.72 7 LYS B O 1
ATOM 1219 N N . MET B 1 8 ? -20.344 17.375 13.789 1 83 8 MET B N 1
ATOM 1220 C CA . MET B 1 8 ? -19.734 16.891 12.555 1 83 8 MET B CA 1
ATOM 1221 C C . MET B 1 8 ? -18.328 16.344 12.812 1 83 8 MET B C 1
ATOM 1223 O O . MET B 1 8 ? -17.547 16.969 13.539 1 83 8 MET B O 1
ATOM 1227 N N . ILE B 1 9 ? -18.156 15.062 12.664 1 93.5 9 ILE B N 1
ATOM 1228 C CA . ILE B 1 9 ? -16.828 14.453 12.805 1 93.5 9 ILE B CA 1
ATOM 1229 C C . ILE B 1 9 ? -15.82 15.227 11.969 1 93.5 9 ILE B C 1
ATOM 1231 O O . ILE B 1 9 ? -16.078 15.539 10.797 1 93.5 9 ILE B O 1
ATOM 1235 N N . ARG B 1 10 ? -14.766 15.672 12.734 1 97.06 10 ARG B N 1
ATOM 1236 C CA . ARG B 1 10 ? -13.711 16.391 12.031 1 97.06 10 ARG B CA 1
ATOM 1237 C C . ARG B 1 10 ? -12.555 15.469 11.664 1 97.06 10 ARG B C 1
ATOM 1239 O O . ARG B 1 10 ? -12.414 14.391 12.234 1 97.06 10 ARG B O 1
ATOM 1246 N N . VAL B 1 11 ? -11.719 15.945 10.719 1 97.25 11 VAL B N 1
ATOM 1247 C CA . VAL B 1 11 ? -10.57 15.188 10.234 1 97.25 11 VAL B CA 1
ATOM 1248 C C . VAL B 1 11 ? -9.641 14.859 11.406 1 97.25 11 VAL B C 1
ATOM 1250 O O . VAL B 1 11 ? -9.172 13.727 11.539 1 97.25 11 VAL B O 1
ATOM 1253 N N . ARG B 1 12 ? -9.508 15.789 12.281 1 95.56 12 ARG B N 1
ATOM 1254 C CA . ARG B 1 12 ? -8.586 15.609 13.398 1 95.56 12 ARG B CA 1
ATOM 1255 C C . ARG B 1 12 ? -9.039 14.477 14.305 1 95.56 12 ARG B C 1
ATOM 1257 O O . ARG B 1 12 ? -8.242 13.914 15.055 1 95.56 12 ARG B O 1
ATOM 1264 N N . ASP B 1 13 ? -10.258 14.125 14.25 1 95.19 13 ASP B N 1
ATOM 1265 C CA . ASP B 1 13 ? -10.797 13.078 15.109 1 95.19 13 ASP B CA 1
ATOM 1266 C C . ASP B 1 13 ? -10.469 11.688 14.562 1 95.19 13 ASP B C 1
ATOM 1268 O O . ASP B 1 13 ? -10.594 10.688 15.273 1 95.19 13 ASP B O 1
ATOM 1272 N N . VAL B 1 14 ? -10.008 11.641 13.305 1 94.12 14 VAL B N 1
ATOM 1273 C CA . VAL B 1 14 ? -9.93 10.3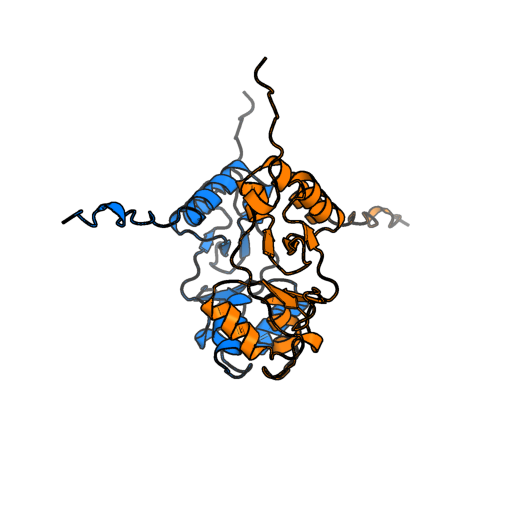52 12.625 1 94.12 14 VAL B CA 1
ATOM 1274 C C . VAL B 1 14 ? -8.516 10.133 12.102 1 94.12 14 VAL B C 1
ATOM 1276 O O . VAL B 1 14 ? -8.078 8.984 11.93 1 94.12 14 VAL B O 1
ATOM 1279 N N . MET B 1 15 ? -7.824 11.094 11.883 1 93.06 15 MET B N 1
ATOM 1280 C CA . MET B 1 15 ? -6.531 11.039 11.203 1 93.06 15 MET B CA 1
ATOM 1281 C C . MET B 1 15 ? -5.488 10.344 12.07 1 93.06 15 MET B C 1
ATOM 1283 O O . MET B 1 15 ? -5.652 10.25 13.289 1 93.06 15 MET B O 1
ATOM 1287 N N . SER B 1 16 ? -4.531 9.781 11.375 1 89.56 16 SER B N 1
ATOM 1288 C CA . SER B 1 16 ? -3.322 9.367 12.086 1 89.56 16 SER B CA 1
ATOM 1289 C C . SER B 1 16 ? -2.432 10.562 12.398 1 89.56 16 SER B C 1
ATOM 1291 O O . SER B 1 16 ? -2.178 11.398 11.531 1 89.56 16 SER B O 1
ATOM 1293 N N . ARG B 1 17 ? -1.99 10.656 13.586 1 86.06 17 ARG B N 1
ATOM 1294 C CA . ARG B 1 17 ? -1.227 11.812 14.039 1 86.06 17 ARG B CA 1
ATOM 1295 C C . ARG B 1 17 ? 0.272 11.539 13.977 1 86.06 17 ARG B C 1
ATOM 1297 O O . ARG B 1 17 ? 1.083 12.43 14.227 1 86.06 17 ARG B O 1
ATOM 1304 N N . GLN B 1 18 ? 0.611 10.383 13.82 1 78.06 18 GLN B N 1
ATOM 1305 C CA . GLN B 1 18 ? 2.025 10.062 13.656 1 78.06 18 GLN B CA 1
ATOM 1306 C C . GLN B 1 18 ? 2.516 10.422 12.258 1 78.06 18 GLN B C 1
ATOM 1308 O O . GLN B 1 18 ? 2.639 9.547 11.398 1 78.06 18 GLN B O 1
ATOM 1313 N N . VAL B 1 19 ? 2.699 11.797 12.156 1 81.81 19 VAL B N 1
ATOM 1314 C CA . VAL B 1 19 ? 3.09 12.172 10.797 1 81.81 19 VAL B CA 1
ATOM 1315 C C . VAL B 1 19 ? 4.578 12.516 10.766 1 81.81 19 VAL B C 1
ATOM 1317 O O . VAL B 1 19 ? 5.066 13.266 11.617 1 81.81 19 VAL B O 1
ATOM 1320 N N . PHE B 1 20 ? 5.312 11.828 10.039 1 90.94 20 PHE B N 1
ATOM 1321 C CA . PHE B 1 20 ? 6.711 12.07 9.695 1 90.94 20 PHE B CA 1
ATOM 1322 C C . PHE B 1 20 ? 6.82 12.797 8.359 1 90.94 20 PHE B C 1
ATOM 1324 O O . PHE B 1 20 ? 6.039 12.547 7.441 1 90.94 20 PHE B O 1
ATOM 1331 N N . THR B 1 21 ? 7.711 13.812 8.391 1 93.69 21 THR B N 1
ATOM 1332 C CA . THR B 1 21 ? 7.965 14.5 7.129 1 93.69 21 THR B CA 1
ATOM 1333 C C . THR B 1 21 ? 9.422 14.328 6.703 1 93.69 21 THR B C 1
ATOM 1335 O O . THR B 1 21 ? 10.273 13.992 7.523 1 93.69 21 THR B O 1
ATOM 1338 N N . VAL B 1 22 ? 9.617 14.531 5.438 1 95.69 22 VAL B N 1
ATOM 1339 C CA . VAL B 1 22 ? 10.977 14.453 4.918 1 95.69 22 VAL B CA 1
ATOM 1340 C C . VAL B 1 22 ? 11.273 15.688 4.07 1 95.69 22 VAL B C 1
ATOM 1342 O O . VAL B 1 22 ? 10.359 16.391 3.643 1 95.69 22 VAL B O 1
ATOM 1345 N N . SER B 1 23 ? 12.555 15.891 3.904 1 95.19 23 SER B N 1
ATOM 1346 C CA . SER B 1 23 ? 13.016 16.984 3.041 1 95.19 23 SER B CA 1
ATOM 1347 C C . SER B 1 23 ? 13.102 16.531 1.587 1 95.19 23 SER B C 1
ATOM 1349 O O . SER B 1 23 ? 13.383 15.359 1.308 1 95.19 23 SER B O 1
ATOM 1351 N N . PRO B 1 24 ? 12.906 17.516 0.655 1 95.38 24 PRO B N 1
ATOM 1352 C CA . PRO B 1 24 ? 13.078 17.156 -0.755 1 95.38 24 PRO B CA 1
ATOM 1353 C C . PRO B 1 24 ? 14.492 16.672 -1.073 1 95.38 24 PRO B C 1
ATOM 1355 O O . PRO B 1 24 ? 14.703 16.016 -2.09 1 95.38 24 PRO B O 1
ATOM 1358 N N . THR B 1 25 ? 15.438 16.922 -0.188 1 96.56 25 THR B N 1
ATOM 1359 C CA . THR B 1 25 ? 16.828 16.578 -0.47 1 96.56 25 THR B CA 1
ATOM 1360 C C . THR B 1 25 ? 17.203 15.266 0.218 1 96.56 25 THR B C 1
ATOM 1362 O O . THR B 1 25 ? 18.312 14.758 0.033 1 96.56 25 THR B O 1
ATOM 1365 N N . ASP B 1 26 ? 16.328 14.75 1.044 1 97.44 26 ASP B N 1
ATOM 1366 C CA . ASP B 1 26 ? 16.594 13.43 1.615 1 97.44 26 ASP B CA 1
ATOM 1367 C C . ASP B 1 26 ? 16.734 12.375 0.52 1 97.44 26 ASP B C 1
ATOM 1369 O O . ASP B 1 26 ? 16.297 12.594 -0.616 1 97.44 26 ASP B O 1
ATOM 1373 N N . THR B 1 27 ? 17.359 11.25 0.867 1 98.62 27 THR B N 1
ATOM 1374 C CA . THR B 1 27 ? 17.562 10.195 -0.114 1 98.62 27 THR B CA 1
ATOM 1375 C C . THR B 1 27 ? 16.453 9.156 -0.025 1 98.62 27 THR B C 1
ATOM 1377 O O . THR B 1 27 ? 15.766 9.055 0.997 1 98.62 27 THR B O 1
ATOM 1380 N N . ALA B 1 28 ? 16.312 8.398 -1.094 1 98.62 28 ALA B N 1
ATOM 1381 C CA . ALA B 1 28 ? 15.367 7.281 -1.084 1 98.62 28 ALA B CA 1
ATOM 1382 C C . ALA B 1 28 ? 15.664 6.328 0.073 1 98.62 28 ALA B C 1
ATOM 1384 O O . ALA B 1 28 ? 14.742 5.832 0.726 1 98.62 28 ALA B O 1
ATOM 1385 N N . GLN B 1 29 ? 16.906 6.133 0.341 1 98.81 29 GLN B N 1
ATOM 1386 C CA . GLN B 1 29 ? 17.281 5.211 1.408 1 98.81 29 GLN B CA 1
ATOM 1387 C C . GLN B 1 29 ? 16.859 5.75 2.773 1 98.81 29 GLN B C 1
ATOM 1389 O O . GLN B 1 29 ? 16.328 5.012 3.605 1 98.81 29 GLN B O 1
ATOM 1394 N N . SER B 1 30 ? 17.156 7.02 2.975 1 98.56 30 SER B N 1
ATOM 1395 C CA . SER B 1 30 ? 16.797 7.594 4.266 1 98.56 30 SER B CA 1
ATOM 1396 C C . SER B 1 30 ? 15.297 7.566 4.48 1 98.56 30 SER B C 1
ATOM 1398 O O . SER B 1 30 ? 14.828 7.316 5.594 1 98.56 30 SER B O 1
ATOM 1400 N N . VAL B 1 31 ? 14.562 7.797 3.432 1 98.38 31 VAL B N 1
ATOM 1401 C CA . VAL B 1 31 ? 13.102 7.738 3.514 1 98.38 31 VAL B CA 1
ATOM 1402 C C . VAL B 1 31 ? 12.656 6.301 3.771 1 98.38 31 VAL B C 1
ATOM 1404 O O . VAL B 1 31 ? 11.797 6.055 4.617 1 98.38 31 VAL B O 1
ATOM 1407 N N . ALA B 1 32 ? 13.234 5.375 3.094 1 98.62 32 ALA B N 1
ATOM 1408 C CA . ALA B 1 32 ? 12.914 3.965 3.293 1 98.62 32 ALA B CA 1
ATOM 1409 C C . ALA B 1 32 ? 13.195 3.537 4.73 1 98.62 32 ALA B C 1
ATOM 1411 O O . ALA B 1 32 ? 12.414 2.787 5.324 1 98.62 32 ALA B O 1
ATOM 1412 N N . ARG B 1 33 ? 14.258 4.004 5.277 1 98.56 33 ARG B N 1
ATOM 1413 C CA . ARG B 1 33 ? 14.586 3.695 6.668 1 98.56 33 ARG B CA 1
ATOM 1414 C C . ARG B 1 33 ? 13.531 4.262 7.613 1 98.56 33 ARG B C 1
ATOM 1416 O O . ARG B 1 33 ? 13.102 3.586 8.547 1 98.56 33 ARG B O 1
ATOM 1423 N N . LEU B 1 34 ? 13.188 5.477 7.355 1 97.44 34 LEU B N 1
ATOM 1424 C CA . LEU B 1 34 ? 12.133 6.094 8.148 1 97.44 34 LEU B CA 1
ATOM 1425 C C . LEU B 1 34 ? 10.852 5.266 8.086 1 97.44 34 LEU B C 1
ATOM 1427 O O . LEU B 1 34 ? 10.219 5.012 9.117 1 97.44 34 LEU B O 1
ATOM 1431 N N . MET B 1 35 ? 10.484 4.828 6.918 1 96.06 35 MET B N 1
ATOM 1432 C CA . MET B 1 35 ? 9.289 4.016 6.73 1 96.06 35 MET B CA 1
ATOM 1433 C C . MET B 1 35 ? 9.406 2.693 7.484 1 96.06 35 MET B C 1
ATOM 1435 O O . MET B 1 35 ? 8.453 2.24 8.109 1 96.06 35 MET B O 1
ATOM 1439 N N . ALA B 1 36 ? 10.57 2.109 7.41 1 96.44 36 ALA B N 1
ATOM 1440 C CA . ALA B 1 36 ? 10.805 0.845 8.102 1 96.44 36 ALA B CA 1
ATOM 1441 C C . ALA B 1 36 ? 10.695 1.019 9.617 1 96.44 36 ALA B C 1
ATOM 1443 O O . ALA B 1 36 ? 10.086 0.19 10.297 1 96.44 36 ALA B O 1
ATOM 1444 N N . GLU B 1 37 ? 11.211 2.072 10.117 1 95.56 37 GLU B N 1
ATOM 1445 C CA . GLU B 1 37 ? 11.281 2.324 11.555 1 95.56 37 GLU B CA 1
ATOM 1446 C C . GLU B 1 37 ? 9.914 2.715 12.109 1 95.56 37 GLU B C 1
ATOM 1448 O O . GLU B 1 37 ? 9.57 2.365 13.242 1 95.56 37 GLU B O 1
ATOM 1453 N N . THR B 1 38 ? 9.117 3.367 11.359 1 91.31 38 THR B N 1
ATOM 1454 C CA . THR B 1 38 ? 7.883 3.951 11.875 1 91.31 38 THR B CA 1
ATOM 1455 C C . THR B 1 38 ? 6.672 3.129 11.445 1 91.31 38 THR B C 1
ATOM 1457 O O . THR B 1 38 ? 5.582 3.281 12 1 91.31 38 THR B O 1
ATOM 1460 N N . GLY B 1 39 ? 6.809 2.363 10.367 1 89.69 39 GLY B N 1
ATOM 1461 C CA . 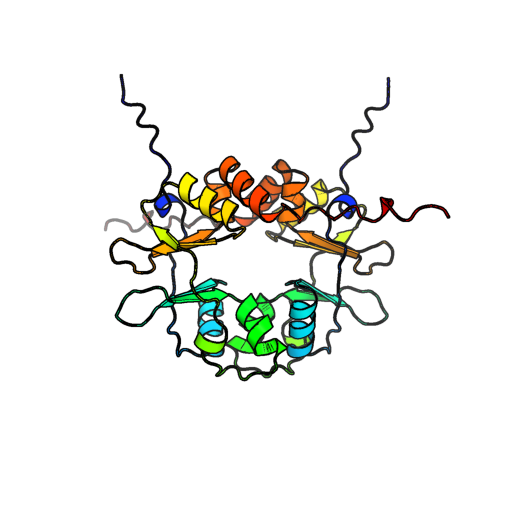GLY B 1 39 ? 5.723 1.523 9.883 1 89.69 39 GLY B CA 1
ATOM 1462 C C . GLY B 1 39 ? 4.773 2.252 8.953 1 89.69 39 GLY B C 1
ATOM 1463 O O . GLY B 1 39 ? 3.721 1.722 8.594 1 89.69 39 GLY B O 1
ATOM 1464 N N . VAL B 1 40 ? 5.195 3.432 8.531 1 89.31 40 VAL B N 1
ATOM 1465 C CA . VAL B 1 40 ? 4.34 4.184 7.621 1 89.31 40 VAL B CA 1
ATOM 1466 C C . VAL B 1 40 ? 4.805 3.975 6.184 1 89.31 40 VAL B C 1
ATOM 1468 O O . VAL B 1 40 ? 5.996 3.762 5.934 1 89.31 40 VAL B O 1
ATOM 1471 N N . GLY B 1 41 ? 3.803 4.059 5.23 1 91.25 41 GLY B N 1
ATOM 1472 C CA . GLY B 1 41 ? 4.121 3.854 3.824 1 91.25 41 GLY B CA 1
ATOM 1473 C C . GLY B 1 41 ? 3.953 5.109 2.986 1 91.25 41 GLY B C 1
ATOM 1474 O O . GLY B 1 41 ? 4.074 5.062 1.762 1 91.25 41 GLY B O 1
ATOM 1475 N N . ALA B 1 42 ? 3.578 6.172 3.652 1 92.25 42 ALA B N 1
ATOM 1476 C CA . ALA B 1 42 ? 3.408 7.473 3.014 1 92.25 42 ALA B CA 1
ATOM 1477 C C . ALA B 1 42 ? 3.932 8.594 3.908 1 92.25 42 ALA B C 1
ATOM 1479 O O . ALA B 1 42 ? 3.551 8.695 5.078 1 92.25 42 ALA B O 1
ATOM 1480 N N . VAL B 1 43 ? 4.809 9.438 3.273 1 94.88 43 VAL B N 1
ATOM 1481 C CA . VAL B 1 43 ? 5.441 10.5 4.055 1 94.88 43 VAL B CA 1
ATOM 1482 C C . VAL B 1 43 ? 5.352 11.82 3.301 1 94.88 43 VAL B C 1
ATOM 1484 O O . VAL B 1 43 ? 5.809 11.93 2.158 1 94.88 43 VAL B O 1
ATOM 1487 N N . PRO B 1 44 ? 4.762 12.828 3.922 1 95 44 PRO B N 1
ATOM 1488 C CA . PRO B 1 44 ? 4.758 14.148 3.293 1 95 44 PRO B CA 1
ATOM 1489 C C . PRO B 1 44 ? 6.164 14.734 3.139 1 95 44 PRO B C 1
ATOM 1491 O O . PRO B 1 44 ? 7.031 14.492 3.982 1 95 44 PRO B O 1
ATOM 1494 N N . VAL B 1 45 ? 6.289 15.453 2.043 1 95.56 45 VAL B N 1
ATOM 1495 C CA . VAL B 1 45 ? 7.531 16.172 1.797 1 95.56 45 VAL B CA 1
ATOM 1496 C C . VAL B 1 45 ? 7.34 17.656 2.123 1 95.56 45 VAL B C 1
ATOM 1498 O O . VAL B 1 45 ? 6.465 18.312 1.559 1 95.56 45 VAL B O 1
ATOM 1501 N N . GLU B 1 46 ? 8.117 18.062 3.014 1 91.19 46 GLU B N 1
ATOM 1502 C CA . GLU B 1 46 ? 8.016 19.453 3.465 1 91.19 46 GLU B CA 1
ATOM 1503 C C . GLU B 1 46 ? 9.359 20.172 3.33 1 91.19 46 GLU B C 1
ATOM 1505 O O . GLU B 1 46 ? 10.414 19.594 3.594 1 91.19 46 GLU B O 1
ATOM 1510 N N . THR B 1 47 ? 9.18 21.422 2.824 1 85.5 47 THR B N 1
ATOM 1511 C CA . THR B 1 47 ? 10.375 22.25 2.85 1 85.5 47 THR B CA 1
ATOM 1512 C C . THR B 1 47 ? 10.773 22.594 4.285 1 85.5 47 THR B C 1
ATOM 1514 O O . THR B 1 47 ? 9.938 23.047 5.07 1 85.5 47 THR B O 1
ATOM 1517 N N . PRO B 1 48 ? 12.008 22.312 4.551 1 77.06 48 PRO B N 1
ATOM 1518 C CA . PRO B 1 48 ? 12.422 22.641 5.918 1 77.06 48 PRO B CA 1
ATOM 1519 C C . PRO B 1 48 ? 12.188 24.109 6.281 1 77.06 48 PRO B C 1
ATOM 1521 O O . PRO B 1 48 ? 12.492 25 5.484 1 77.06 48 PRO B O 1
ATOM 1524 N N . GLY B 1 49 ? 11.617 24.312 7.383 1 73.06 49 GLY B N 1
ATOM 1525 C CA . GLY B 1 49 ? 11.531 25.656 7.965 1 73.06 49 GLY B CA 1
ATOM 1526 C C . GLY B 1 49 ? 10.312 26.422 7.504 1 73.06 49 GLY B C 1
ATOM 1527 O O . GLY B 1 49 ? 9.922 27.406 8.141 1 73.06 49 GLY B O 1
ATOM 1528 N N . VAL B 1 50 ? 9.703 26.141 6.316 1 67.81 50 VAL B N 1
ATOM 1529 C CA . VAL B 1 50 ? 8.617 26.969 5.789 1 67.81 50 VAL B CA 1
ATOM 1530 C C . VAL B 1 50 ? 7.273 26.328 6.141 1 67.81 50 VAL B C 1
ATOM 1532 O O . VAL B 1 50 ? 6.281 27.047 6.324 1 67.81 50 VAL B O 1
ATOM 1535 N N . GLY B 1 51 ? 7.348 25.078 6.395 1 71.31 51 GLY B N 1
ATOM 1536 C CA . GLY B 1 51 ? 6.102 24.406 6.734 1 71.31 51 GLY B CA 1
ATOM 1537 C C . GLY B 1 51 ? 5.195 24.188 5.539 1 71.31 51 GLY B C 1
ATOM 1538 O O . GLY B 1 51 ? 3.979 24.062 5.691 1 71.31 51 GLY B O 1
ATOM 1539 N N . THR B 1 52 ? 5.621 24.344 4.348 1 82.56 52 THR B N 1
ATOM 1540 C CA . THR B 1 52 ? 4.836 24.109 3.139 1 82.56 52 THR B CA 1
ATOM 1541 C C . THR B 1 52 ? 5.008 22.672 2.656 1 82.56 52 THR B C 1
ATOM 1543 O O . THR B 1 52 ? 6.129 22.188 2.533 1 82.56 52 THR B O 1
ATOM 1546 N N . ILE B 1 53 ? 3.879 22.094 2.447 1 89.25 53 ILE B N 1
ATOM 1547 C CA . ILE B 1 53 ? 3.896 20.734 1.911 1 89.25 53 ILE B CA 1
ATOM 1548 C C . ILE B 1 53 ? 4.156 20.781 0.407 1 89.25 53 ILE B C 1
ATOM 1550 O O . ILE B 1 53 ? 3.4 21.406 -0.342 1 89.25 53 ILE B O 1
ATOM 1554 N N . LEU B 1 54 ? 5.195 20.125 -0.002 1 90.94 54 LEU B N 1
ATOM 1555 C CA . LEU B 1 54 ? 5.586 20.125 -1.408 1 90.94 54 LEU B CA 1
ATOM 1556 C C . LEU B 1 54 ? 4.98 18.922 -2.133 1 90.94 54 LEU B C 1
ATOM 1558 O O . LEU B 1 54 ? 4.715 19 -3.336 1 90.94 54 LEU B O 1
ATOM 1562 N N . GLY B 1 55 ? 4.895 17.859 -1.438 1 93.38 55 GLY B N 1
ATOM 1563 C CA . GLY B 1 55 ? 4.445 16.625 -2.037 1 93.38 55 GLY B CA 1
ATOM 1564 C C . GLY B 1 55 ? 4.367 15.477 -1.044 1 93.38 55 GLY B C 1
ATOM 1565 O O . GLY B 1 55 ? 4.184 15.695 0.155 1 93.38 55 GLY B O 1
ATOM 1566 N N . ILE B 1 56 ? 4.344 14.312 -1.645 1 94.5 56 ILE B N 1
ATOM 1567 C CA . ILE B 1 56 ? 4.27 13.109 -0.828 1 94.5 56 ILE B CA 1
ATOM 1568 C C . ILE B 1 56 ? 5.078 11.992 -1.481 1 94.5 56 ILE B C 1
ATOM 1570 O O . ILE B 1 56 ? 5.207 11.945 -2.707 1 94.5 56 ILE B O 1
ATOM 1574 N N . VAL B 1 57 ? 5.707 11.133 -0.597 1 96.19 57 VAL B N 1
ATOM 1575 C CA . VAL B 1 57 ? 6.398 9.938 -1.063 1 96.19 57 VAL B CA 1
ATOM 1576 C C . VAL B 1 57 ? 5.746 8.695 -0.458 1 96.19 57 VAL B C 1
ATOM 1578 O O . VAL B 1 57 ? 5.465 8.656 0.743 1 96.19 57 VAL B O 1
ATOM 1581 N N . THR B 1 58 ? 5.484 7.758 -1.35 1 93.56 58 THR B N 1
ATOM 1582 C CA . THR B 1 58 ? 4.969 6.473 -0.885 1 93.56 58 THR B CA 1
ATOM 1583 C C . THR B 1 58 ? 5.977 5.359 -1.143 1 93.56 58 THR B C 1
ATOM 1585 O O . THR B 1 58 ? 6.953 5.551 -1.87 1 93.56 58 THR B O 1
ATOM 1588 N N . ASP B 1 59 ? 5.754 4.199 -0.412 1 94.62 59 ASP B N 1
ATOM 1589 C CA . ASP B 1 59 ? 6.578 3.031 -0.703 1 94.62 59 ASP B CA 1
ATOM 1590 C C . ASP B 1 59 ? 6.527 2.682 -2.189 1 94.62 59 ASP B C 1
ATOM 1592 O O . ASP B 1 59 ? 7.555 2.359 -2.791 1 94.62 59 ASP B O 1
ATOM 1596 N N . ARG B 1 60 ? 5.41 2.893 -2.76 1 93.06 60 ARG B N 1
ATOM 1597 C CA . ARG B 1 60 ? 5.262 2.6 -4.18 1 93.06 60 ARG B CA 1
ATOM 1598 C C . ARG B 1 60 ? 6.133 3.521 -5.023 1 93.06 60 ARG B C 1
ATOM 1600 O O . ARG B 1 60 ? 6.699 3.098 -6.035 1 93.06 60 ARG B O 1
ATOM 1607 N N . ASP B 1 61 ? 6.211 4.738 -4.672 1 95.69 61 ASP B N 1
ATOM 1608 C CA . ASP B 1 61 ? 7.07 5.668 -5.395 1 95.69 61 ASP B CA 1
ATOM 1609 C C . ASP B 1 61 ? 8.516 5.172 -5.422 1 95.69 61 ASP B C 1
ATOM 1611 O O . ASP B 1 61 ? 9.172 5.219 -6.465 1 95.69 61 ASP B O 1
ATOM 1615 N N . ILE B 1 62 ? 8.961 4.742 -4.277 1 98.25 62 ILE B N 1
ATOM 1616 C CA . ILE B 1 62 ? 10.336 4.262 -4.176 1 98.25 62 ILE B CA 1
ATOM 1617 C C . ILE B 1 62 ? 10.523 3.043 -5.074 1 98.25 62 ILE B C 1
ATOM 1619 O O . ILE B 1 62 ? 11.516 2.951 -5.809 1 98.25 62 ILE B O 1
ATOM 1623 N N . VAL B 1 63 ? 9.57 2.199 -5.09 1 98.12 63 VAL B N 1
ATOM 1624 C CA . VAL B 1 63 ? 9.672 0.95 -5.836 1 98.12 63 VAL B CA 1
ATOM 1625 C C . VAL B 1 63 ? 9.609 1.239 -7.336 1 98.12 63 VAL B C 1
ATOM 1627 O O . VAL B 1 63 ? 10.461 0.782 -8.102 1 98.12 63 VAL B O 1
ATOM 1630 N N . THR B 1 64 ? 8.672 2.051 -7.754 1 97.75 64 THR B N 1
ATOM 1631 C CA . THR B 1 64 ? 8.414 2.205 -9.18 1 97.75 64 THR B CA 1
ATOM 1632 C C . THR B 1 64 ? 9.336 3.254 -9.789 1 97.75 64 THR B C 1
ATOM 1634 O O . THR B 1 64 ? 9.688 3.166 -10.969 1 97.75 64 THR B O 1
ATOM 1637 N N . SER B 1 65 ? 9.742 4.176 -9.016 1 97.69 65 SER B N 1
ATOM 1638 C CA . SER B 1 65 ? 10.469 5.297 -9.609 1 97.69 65 SER B CA 1
ATOM 1639 C C . SER B 1 65 ? 11.969 5.195 -9.32 1 97.69 65 SER B C 1
ATOM 1641 O O . SER B 1 65 ? 12.773 5.84 -9.992 1 97.69 65 SER B O 1
ATOM 1643 N N . VAL B 1 66 ? 12.359 4.41 -8.305 1 98.44 66 VAL B N 1
ATOM 1644 C CA . VAL B 1 66 ? 13.781 4.32 -7.977 1 98.44 66 VAL B CA 1
ATOM 1645 C C . VAL B 1 66 ? 14.297 2.912 -8.281 1 98.44 66 VAL B C 1
ATOM 1647 O O . VAL B 1 66 ? 15.102 2.721 -9.195 1 98.44 66 VAL B O 1
ATOM 1650 N N . VAL B 1 67 ? 13.727 1.915 -7.668 1 98.62 67 VAL B N 1
ATOM 1651 C CA . VAL B 1 67 ? 14.242 0.553 -7.773 1 98.62 67 VAL B CA 1
ATOM 1652 C C . VAL B 1 67 ? 14.016 0.022 -9.188 1 98.62 67 VAL B C 1
ATOM 1654 O O . VAL B 1 67 ? 14.93 -0.507 -9.812 1 98.62 67 VAL B O 1
ATOM 1657 N N . ALA B 1 68 ? 12.812 0.21 -9.672 1 98.56 68 ALA B N 1
ATOM 1658 C CA . ALA B 1 68 ? 12.477 -0.293 -11 1 98.56 68 ALA B CA 1
ATOM 1659 C C . ALA B 1 68 ? 13.375 0.325 -12.062 1 98.56 68 ALA B C 1
ATOM 1661 O O . ALA B 1 68 ? 13.703 -0.323 -13.062 1 98.56 68 ALA B O 1
ATOM 1662 N N . GLN B 1 69 ? 13.758 1.54 -11.812 1 98 69 GLN B N 1
ATOM 1663 C CA . GLN B 1 69 ? 14.516 2.287 -12.805 1 98 69 GLN B CA 1
ATOM 1664 C C . GLN B 1 69 ? 16.016 2.062 -12.633 1 98 69 GLN B C 1
ATOM 1666 O O . GLN B 1 69 ? 16.828 2.598 -13.391 1 98 69 GLN B O 1
ATOM 1671 N N . GLY B 1 70 ? 16.422 1.314 -11.672 1 97.19 70 GLY B N 1
ATOM 1672 C CA . GLY B 1 70 ? 17.828 1.019 -11.43 1 97.19 70 GLY B CA 1
ATOM 1673 C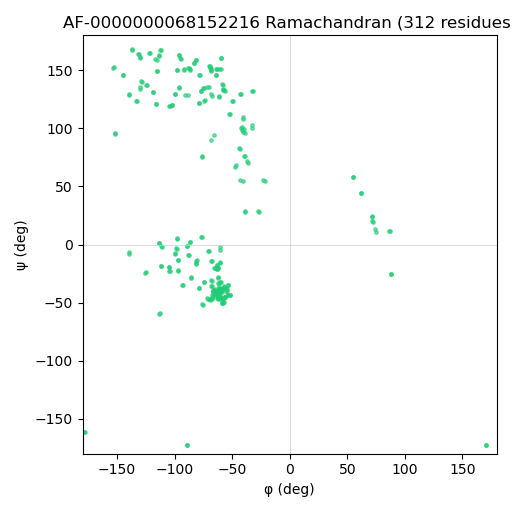 C . GLY B 1 70 ? 18.594 2.203 -10.891 1 97.19 70 GLY B C 1
ATOM 1674 O O . GLY B 1 70 ? 19.812 2.307 -11.086 1 97.19 70 GLY B O 1
ATOM 1675 N N . LEU B 1 71 ? 17.891 3.115 -10.266 1 97.44 71 LEU B N 1
ATOM 1676 C CA . LEU B 1 71 ? 18.547 4.281 -9.688 1 97.44 71 LEU B CA 1
ATOM 1677 C C . LEU B 1 71 ? 19.156 3.949 -8.328 1 97.44 71 LEU B C 1
ATOM 1679 O O . LEU B 1 71 ? 18.75 2.979 -7.684 1 97.44 71 LEU B O 1
ATOM 1683 N N . SER B 1 72 ? 20.109 4.77 -7.957 1 96.94 72 SER B N 1
ATOM 1684 C CA . SER B 1 72 ? 20.734 4.621 -6.652 1 96.94 72 SER B CA 1
ATOM 1685 C C . SER B 1 72 ? 19.781 4.961 -5.523 1 96.94 72 SER B C 1
ATOM 1687 O O . SER B 1 72 ? 18.938 5.855 -5.664 1 96.94 72 SER B O 1
ATOM 1689 N N . SER B 1 73 ? 20.016 4.281 -4.395 1 97.38 73 SER B N 1
ATOM 1690 C CA . SER B 1 73 ? 19.203 4.598 -3.225 1 97.38 73 SER B CA 1
ATOM 1691 C C . SER B 1 73 ? 19.547 5.973 -2.664 1 97.38 73 SER B C 1
ATOM 1693 O O . SER B 1 73 ? 18.859 6.484 -1.783 1 97.38 73 SER B O 1
ATOM 1695 N N . SER B 1 74 ? 20.516 6.594 -3.172 1 98.06 74 SER B N 1
ATOM 1696 C CA . SER B 1 74 ? 20.906 7.949 -2.785 1 98.06 74 SER B CA 1
ATOM 1697 C C . SER B 1 74 ? 20.125 8.992 -3.584 1 98.06 74 SER B C 1
ATOM 1699 O O . SER B 1 74 ? 20.312 10.195 -3.395 1 98.06 74 SER B O 1
ATOM 1701 N N . THR B 1 75 ? 19.219 8.539 -4.434 1 98.19 75 THR B N 1
ATOM 1702 C CA . THR B 1 75 ? 18.391 9.461 -5.199 1 98.19 75 THR B CA 1
ATOM 1703 C C . THR B 1 75 ? 17.594 10.375 -4.27 1 98.19 75 THR B C 1
ATOM 1705 O O . THR B 1 75 ? 17.047 9.922 -3.266 1 98.19 75 THR B O 1
ATOM 1708 N N . ALA B 1 76 ? 17.578 11.617 -4.691 1 98.38 76 ALA B N 1
ATOM 1709 C CA . ALA B 1 76 ? 16.906 12.602 -3.844 1 98.38 76 ALA B CA 1
ATOM 1710 C C . ALA B 1 76 ? 15.398 12.531 -4.02 1 98.38 76 ALA B C 1
ATOM 1712 O O . ALA B 1 76 ? 14.898 12.312 -5.129 1 98.38 76 ALA B O 1
ATOM 1713 N N . VAL B 1 77 ? 14.695 12.789 -2.938 1 98 77 VAL B N 1
ATOM 1714 C CA . VAL B 1 77 ? 13.234 12.688 -2.861 1 98 77 VAL B CA 1
ATOM 1715 C C . VAL B 1 77 ? 12.602 13.547 -3.955 1 98 77 VAL B C 1
ATOM 1717 O O . VAL B 1 77 ? 11.633 13.125 -4.594 1 98 77 VAL B O 1
ATOM 1720 N N . PHE B 1 78 ? 13.086 14.703 -4.238 1 96 78 PHE B N 1
ATOM 1721 C CA . PHE B 1 78 ? 12.453 15.617 -5.191 1 96 78 PHE B CA 1
ATOM 1722 C C . PHE B 1 78 ? 12.43 15.008 -6.586 1 96 78 PHE B C 1
ATOM 1724 O O . PHE B 1 78 ? 11.68 15.461 -7.453 1 96 78 PHE B O 1
ATOM 1731 N N . GLU B 1 79 ? 13.234 14.008 -6.836 1 96.94 79 GLU B N 1
ATOM 1732 C CA . GLU B 1 79 ? 13.312 13.383 -8.156 1 96.94 79 GLU B CA 1
ATOM 1733 C C . GLU B 1 79 ? 12.188 12.375 -8.359 1 96.94 79 GLU B C 1
ATOM 1735 O O . GLU B 1 79 ? 11.914 11.961 -9.484 1 96.94 79 GLU B O 1
ATOM 1740 N N . PHE B 1 80 ? 11.531 11.961 -7.242 1 96.38 80 PHE B N 1
ATOM 1741 C CA . PHE B 1 80 ? 10.578 10.875 -7.438 1 96.38 80 PHE B CA 1
ATOM 1742 C C . PHE B 1 80 ? 9.312 11.102 -6.625 1 96.38 80 PHE B C 1
ATOM 1744 O O . PHE B 1 80 ? 8.359 10.328 -6.727 1 96.38 80 PHE B O 1
ATOM 1751 N N . MET B 1 81 ? 9.258 12.039 -5.832 1 94.5 81 MET B N 1
ATOM 1752 C CA . MET B 1 81 ? 8.055 12.297 -5.051 1 94.5 81 MET B CA 1
ATOM 1753 C C . MET B 1 81 ? 6.887 12.672 -5.961 1 94.5 81 MET B C 1
ATOM 1755 O O . MET B 1 81 ? 7.094 13.133 -7.086 1 94.5 81 MET B O 1
ATOM 1759 N N . THR B 1 82 ? 5.695 12.336 -5.488 1 90.25 82 THR B N 1
ATOM 1760 C CA . THR B 1 82 ? 4.516 12.938 -6.098 1 90.25 82 THR B CA 1
ATOM 1761 C C . THR B 1 82 ? 4.379 14.398 -5.676 1 90.25 82 THR B C 1
ATOM 1763 O O . THR B 1 82 ? 4.293 14.695 -4.48 1 90.25 82 THR B O 1
ATOM 1766 N N . VAL B 1 83 ? 4.328 15.164 -6.672 1 86.06 83 VAL B N 1
ATOM 1767 C CA . VAL B 1 83 ? 4.289 16.594 -6.395 1 86.06 83 VAL B CA 1
ATOM 1768 C C . VAL B 1 83 ? 2.857 17.031 -6.09 1 86.06 83 VAL B C 1
ATOM 1770 O O . VAL B 1 83 ? 1.901 16.359 -6.508 1 86.06 83 VAL B O 1
ATOM 1773 N N . ALA B 1 84 ? 2.703 18.141 -5.352 1 81.06 84 ALA B N 1
ATOM 1774 C CA . ALA B 1 84 ? 1.434 18.781 -5.02 1 81.06 84 ALA B CA 1
ATOM 1775 C C . ALA B 1 84 ? 0.482 17.797 -4.344 1 81.06 84 ALA B C 1
ATOM 1777 O O . ALA B 1 84 ? -0.643 17.594 -4.809 1 81.06 84 ALA B O 1
ATOM 1778 N N . ALA B 1 85 ? 0.973 17.281 -3.262 1 87.44 85 ALA B N 1
ATOM 1779 C CA . ALA B 1 85 ? 0.123 16.391 -2.48 1 87.44 85 ALA B CA 1
ATOM 1780 C C . ALA B 1 85 ? -1.174 17.078 -2.072 1 87.44 85 ALA B C 1
ATOM 1782 O O . ALA B 1 85 ? -1.157 18.234 -1.633 1 87.44 85 ALA B O 1
ATOM 1783 N N . GLU B 1 86 ? -2.27 16.406 -2.258 1 91.81 86 GLU B N 1
ATOM 1784 C CA . GLU B 1 86 ? -3.551 16.938 -1.809 1 91.81 86 GLU B CA 1
ATOM 1785 C C . GLU B 1 86 ? -3.652 16.938 -0.286 1 91.81 86 GLU B C 1
ATOM 1787 O O . GLU B 1 86 ? -3.213 15.977 0.363 1 91.81 86 GLU B O 1
ATOM 1792 N N . SER B 1 87 ? -4.152 18.062 0.175 1 94.5 87 SER B N 1
ATOM 1793 C CA . SER B 1 87 ? -4.23 18.203 1.626 1 94.5 87 SER B CA 1
ATOM 1794 C C . SER B 1 87 ? -5.609 18.688 2.062 1 94.5 87 SER B C 1
ATOM 1796 O O . SER B 1 87 ? -6.406 19.141 1.232 1 94.5 87 SER B O 1
ATOM 1798 N N . CYS B 1 88 ? -5.863 18.516 3.34 1 95.94 88 CYS B N 1
ATOM 1799 C CA . CYS B 1 88 ? -7.008 19.109 4.031 1 95.94 88 CYS B CA 1
ATOM 1800 C C . CYS B 1 88 ? -6.598 19.656 5.395 1 95.94 88 CYS B C 1
ATOM 1802 O O . CYS B 1 88 ? -5.473 19.438 5.844 1 95.94 88 CYS B O 1
ATOM 1804 N N . GLU B 1 89 ? -7.504 20.406 5.941 1 96.06 89 GLU B N 1
ATOM 1805 C CA . GLU B 1 89 ? -7.223 20.969 7.262 1 96.06 89 GLU B CA 1
ATOM 1806 C C . GLU B 1 89 ? -7.742 20.062 8.367 1 96.06 89 GLU B C 1
ATOM 1808 O O . GLU B 1 89 ? -8.727 19.344 8.18 1 96.06 89 GLU B O 1
ATOM 1813 N N . GLU B 1 90 ? -7.039 20.141 9.469 1 95.69 90 GLU B N 1
ATOM 1814 C CA . GLU B 1 90 ? -7.434 19.281 10.586 1 95.69 90 GLU B CA 1
ATOM 1815 C C . GLU B 1 90 ? -8.844 19.609 11.062 1 95.69 90 GLU B C 1
ATOM 1817 O O . GLU B 1 90 ? -9.547 18.75 11.586 1 95.69 90 GLU B O 1
ATOM 1822 N N . ASP B 1 91 ? -9.312 20.797 10.727 1 96.5 91 ASP B N 1
ATOM 1823 C CA . ASP B 1 91 ? -10.625 21.234 11.211 1 96.5 91 ASP B CA 1
ATOM 1824 C C . ASP B 1 91 ? -11.695 21.016 10.148 1 96.5 91 ASP B C 1
ATOM 1826 O O . ASP B 1 91 ? -12.875 21.266 10.391 1 96.5 91 ASP B O 1
ATOM 1830 N N . ASP B 1 92 ? -11.25 20.562 9.039 1 96.75 92 ASP B N 1
ATOM 1831 C CA . ASP B 1 92 ? -12.25 20.234 8.023 1 96.75 92 ASP B CA 1
ATOM 1832 C C . ASP B 1 92 ? -13.195 19.141 8.516 1 96.75 92 ASP B C 1
ATOM 1834 O O . ASP B 1 92 ? -12.828 18.344 9.367 1 96.75 92 ASP B O 1
ATOM 1838 N N . SER B 1 93 ? -14.445 19.172 8 1 97.12 93 SER B N 1
ATOM 1839 C CA . SER B 1 93 ? -15.336 18.047 8.25 1 97.12 93 SER B CA 1
ATOM 1840 C C . SER B 1 93 ? -14.852 16.797 7.523 1 97.12 93 SER B C 1
ATOM 1842 O O . SER B 1 93 ? -14.211 16.875 6.473 1 97.12 93 SER B O 1
ATOM 1844 N N . LEU B 1 94 ? -15.188 15.695 8.086 1 96.88 94 LEU B N 1
ATOM 1845 C CA . LEU B 1 94 ? -14.844 14.43 7.449 1 96.88 94 LEU B CA 1
ATOM 1846 C C . LEU B 1 94 ? -15.531 14.305 6.09 1 96.88 94 LEU B C 1
ATOM 1848 O O . LEU B 1 94 ? -14.969 13.727 5.16 1 96.88 94 LEU B O 1
ATOM 1852 N N . LEU B 1 95 ? -16.656 14.844 6 1 96.62 95 LEU B N 1
ATOM 1853 C CA . LEU B 1 95 ? -17.391 14.836 4.738 1 96.62 95 LEU B CA 1
ATOM 1854 C C . LEU B 1 95 ? -16.609 15.555 3.648 1 96.62 95 LEU B C 1
ATOM 1856 O O . LEU B 1 95 ? -16.484 15.047 2.533 1 96.62 95 LEU B O 1
ATOM 1860 N N . LEU B 1 96 ? -16.125 16.672 3.986 1 96.94 96 LEU B N 1
ATOM 1861 C CA . LEU B 1 96 ? -15.344 17.438 3.018 1 96.94 96 LEU B CA 1
ATOM 1862 C C . LEU B 1 96 ? -14.117 16.656 2.564 1 96.94 9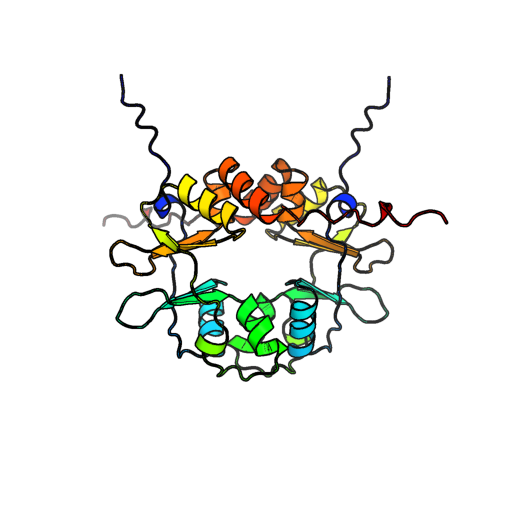6 LEU B C 1
ATOM 1864 O O . LEU B 1 96 ? -13.789 16.641 1.375 1 96.94 96 LEU B O 1
ATOM 1868 N N . ALA B 1 97 ? -13.484 16.078 3.475 1 97.38 97 ALA B N 1
ATOM 1869 C CA . ALA B 1 97 ? -12.312 15.281 3.146 1 97.38 97 ALA B CA 1
ATOM 1870 C C . ALA B 1 97 ? -12.68 14.109 2.244 1 97.38 97 ALA B C 1
ATOM 1872 O O . ALA B 1 97 ? -12.008 13.844 1.248 1 97.38 97 ALA B O 1
ATOM 1873 N N . ALA B 1 98 ? -13.711 13.469 2.584 1 96.25 98 ALA B N 1
ATOM 1874 C CA . ALA B 1 98 ? -14.18 12.328 1.799 1 96.25 98 ALA B CA 1
ATOM 1875 C C . ALA B 1 98 ? -14.547 12.75 0.38 1 96.25 98 ALA B C 1
ATOM 1877 O O . ALA B 1 98 ? -14.219 12.062 -0.586 1 96.25 98 ALA B O 1
ATOM 1878 N N . GLN B 1 99 ? -15.188 13.836 0.274 1 96.81 99 GLN B N 1
ATOM 1879 C CA . GLN B 1 99 ? -15.57 14.359 -1.035 1 96.81 99 GLN B CA 1
ATOM 1880 C C . GLN B 1 99 ? -14.344 14.68 -1.878 1 96.81 99 GLN B C 1
ATOM 1882 O O . GLN B 1 99 ? -14.32 14.414 -3.082 1 96.81 99 GLN B O 1
ATOM 1887 N N . LYS B 1 100 ? -13.438 15.266 -1.241 1 96.75 100 LYS B N 1
ATOM 1888 C CA . LYS B 1 100 ? -12.195 15.586 -1.946 1 96.75 100 LYS B CA 1
ATOM 1889 C C . LYS B 1 100 ? -11.516 14.32 -2.461 1 96.75 100 LYS B C 1
ATOM 1891 O O . LYS B 1 100 ? -11.086 14.266 -3.615 1 96.75 100 LYS B O 1
ATOM 1896 N N . MET B 1 101 ? -11.461 13.328 -1.607 1 94.5 101 MET B N 1
ATOM 1897 C CA . MET B 1 101 ? -10.883 12.055 -2.018 1 94.5 101 MET B CA 1
ATOM 1898 C C . MET B 1 101 ? -11.688 11.438 -3.16 1 94.5 101 MET B C 1
ATOM 1900 O O . MET B 1 101 ? -11.109 10.922 -4.117 1 94.5 101 MET B O 1
ATOM 1904 N N . HIS B 1 102 ? -12.93 11.508 -3.047 1 93.81 102 HIS B N 1
ATOM 1905 C CA . HIS B 1 102 ? -13.836 11.008 -4.078 1 93.81 102 HIS B CA 1
ATOM 1906 C C . HIS B 1 102 ? -13.586 11.703 -5.41 1 93.81 102 HIS B C 1
ATOM 1908 O O . HIS B 1 102 ? -13.375 11.039 -6.434 1 93.81 102 HIS B O 1
ATOM 1914 N N . ASP B 1 103 ? -13.555 12.953 -5.379 1 94.31 103 ASP B N 1
ATOM 1915 C CA . ASP B 1 103 ? -13.438 13.758 -6.59 1 94.31 103 ASP B CA 1
ATOM 1916 C C . ASP B 1 103 ? -12.086 13.547 -7.266 1 94.31 103 ASP B C 1
ATOM 1918 O O . ASP B 1 103 ? -12 13.5 -8.492 1 94.31 103 ASP B O 1
ATOM 1922 N N . LEU B 1 104 ? -11.125 13.484 -6.438 1 91.81 104 LEU B N 1
ATOM 1923 C CA . LEU B 1 104 ? -9.766 13.367 -6.965 1 91.81 104 LEU B CA 1
ATOM 1924 C C . LEU B 1 104 ? -9.391 11.906 -7.184 1 91.81 104 LEU B C 1
ATOM 1926 O O . LEU B 1 104 ? -8.305 11.617 -7.691 1 91.81 104 LEU B O 1
ATOM 1930 N N . ARG B 1 105 ? -10.148 11.008 -6.75 1 88.88 105 ARG B N 1
ATOM 1931 C CA . ARG B 1 105 ? -9.938 9.57 -6.891 1 88.88 105 ARG B CA 1
ATOM 1932 C C . ARG B 1 105 ? -8.656 9.133 -6.191 1 88.88 105 ARG B C 1
ATOM 1934 O O . ARG B 1 105 ? -7.844 8.414 -6.77 1 88.88 105 ARG B O 1
ATOM 1941 N N . ILE B 1 106 ? -8.531 9.688 -4.973 1 88.44 106 ILE B N 1
ATOM 1942 C CA . ILE B 1 106 ? -7.363 9.336 -4.172 1 88.44 106 ILE B CA 1
ATOM 1943 C C . ILE B 1 106 ? -7.812 8.742 -2.836 1 88.44 106 ILE B C 1
ATOM 1945 O O . ILE B 1 106 ? -8.961 8.914 -2.432 1 88.44 106 ILE B O 1
ATOM 1949 N N . ARG B 1 107 ? -6.828 8.055 -2.086 1 86 107 ARG B N 1
ATOM 1950 C CA . ARG B 1 107 ? -7.203 7.301 -0.896 1 86 107 ARG B CA 1
ATOM 1951 C C . ARG B 1 107 ? -6.652 7.957 0.366 1 86 107 ARG B C 1
ATOM 1953 O O . ARG B 1 107 ? -6.863 7.457 1.474 1 86 107 ARG B O 1
ATOM 1960 N N . ARG B 1 108 ? -5.957 9.016 0.132 1 92.12 108 ARG B N 1
ATOM 1961 C CA . ARG B 1 108 ? -5.398 9.641 1.324 1 92.12 108 ARG B CA 1
ATOM 1962 C C . ARG B 1 108 ? -5.176 11.133 1.104 1 92.12 108 ARG B C 1
ATOM 1964 O O . ARG B 1 108 ? -5.031 11.586 -0.034 1 92.12 108 ARG B O 1
ATOM 1971 N N . LEU B 1 109 ? -5.23 11.875 2.15 1 94.69 109 LEU B N 1
ATOM 1972 C CA . LEU B 1 109 ? -4.918 13.297 2.207 1 94.69 109 LEU B CA 1
ATOM 1973 C C . LEU B 1 109 ? -3.924 13.594 3.324 1 94.69 109 LEU B C 1
ATOM 1975 O O . LEU B 1 109 ? -4.016 13.016 4.41 1 94.69 109 LEU B O 1
ATOM 1979 N N . VAL B 1 110 ? -3.014 14.508 2.953 1 95.12 110 VAL B N 1
ATOM 1980 C CA . VAL B 1 110 ? -2.203 15.078 4.023 1 95.12 110 VAL B CA 1
ATOM 1981 C C . VAL B 1 110 ? -3.037 16.078 4.824 1 95.12 110 VAL B C 1
ATOM 1983 O O . VAL B 1 110 ? -3.777 16.875 4.25 1 95.12 110 VAL B O 1
ATOM 1986 N N . VAL B 1 111 ? -2.91 15.953 6.125 1 95.88 111 VAL B N 1
ATOM 1987 C CA . VAL B 1 111 ? -3.621 16.891 6.988 1 95.88 111 VAL B CA 1
ATOM 1988 C C . VAL B 1 111 ? -2.666 17.984 7.465 1 95.88 111 VAL B C 1
ATOM 1990 O O . VAL B 1 111 ? -1.568 17.688 7.945 1 95.88 111 VAL B O 1
ATOM 1993 N N . VAL B 1 112 ? -3.146 19.234 7.281 1 93.69 112 VAL B N 1
ATOM 1994 C CA . VAL B 1 112 ? -2.301 20.328 7.723 1 93.69 112 VAL B CA 1
ATOM 1995 C C . VAL B 1 112 ? -2.98 21.078 8.875 1 93.69 112 VAL B C 1
ATOM 1997 O O . VAL B 1 112 ? -4.207 21.078 8.977 1 93.69 112 VAL B O 1
ATOM 2000 N N . ASN B 1 113 ? -2.121 21.609 9.734 1 91.94 113 ASN B N 1
ATOM 2001 C CA . ASN B 1 113 ? -2.639 22.438 10.82 1 91.94 113 ASN B CA 1
ATOM 2002 C C . ASN B 1 113 ? -2.742 23.906 10.398 1 91.94 113 ASN B C 1
ATOM 2004 O O . ASN B 1 113 ? -2.576 24.234 9.227 1 91.94 113 ASN B O 1
ATOM 2008 N N . GLY B 1 114 ? -3.053 24.719 11.383 1 89.44 114 GLY B N 1
ATOM 2009 C CA . GLY B 1 114 ? -3.262 26.125 11.125 1 89.44 114 GLY B CA 1
ATOM 2010 C C . GLY B 1 114 ? -2.018 26.828 10.617 1 89.44 114 GLY B C 1
ATOM 2011 O O . GLY B 1 114 ? -2.105 27.906 10.008 1 89.44 114 GLY B O 1
ATOM 2012 N N . LYS B 1 115 ? -0.897 26.266 10.859 1 87.25 115 LYS B N 1
ATOM 2013 C CA . LYS B 1 115 ? 0.365 26.844 10.422 1 87.25 115 LYS B CA 1
ATOM 2014 C C . LYS B 1 115 ? 0.843 26.203 9.117 1 87.25 115 LYS B C 1
ATOM 2016 O O . LYS B 1 115 ? 1.993 26.391 8.719 1 87.25 115 LYS B O 1
ATOM 2021 N N . ARG B 1 116 ? 0.039 25.359 8.586 1 86.75 116 ARG B N 1
ATOM 2022 C CA . ARG B 1 116 ? 0.251 24.688 7.301 1 86.75 116 ARG B CA 1
ATOM 2023 C C . ARG B 1 116 ? 1.364 23.656 7.395 1 86.75 116 ARG B C 1
ATOM 2025 O O . ARG B 1 116 ? 1.985 23.312 6.391 1 86.75 116 ARG B O 1
ATOM 2032 N N . HIS B 1 117 ? 1.587 23.297 8.609 1 89 117 HIS B N 1
ATOM 2033 C CA . HIS B 1 117 ? 2.467 22.156 8.812 1 89 117 HIS B CA 1
ATOM 2034 C C . HIS B 1 117 ? 1.686 20.844 8.781 1 89 117 HIS B C 1
ATOM 2036 O O . HIS B 1 117 ? 0.499 20.812 9.109 1 89 117 HIS B O 1
ATOM 2042 N N . ALA B 1 118 ? 2.457 19.828 8.367 1 91.56 118 ALA B N 1
ATOM 2043 C CA . ALA B 1 118 ? 1.816 18.516 8.375 1 91.56 118 ALA B CA 1
ATOM 2044 C C . ALA B 1 118 ? 1.385 18.125 9.781 1 91.56 118 ALA B C 1
ATOM 2046 O O . ALA B 1 118 ? 2.191 18.141 10.711 1 91.56 118 ALA B O 1
ATOM 2047 N N . ALA B 1 119 ? 0.102 17.781 9.867 1 92.12 119 ALA B N 1
ATOM 2048 C CA . ALA B 1 119 ? -0.442 17.391 11.164 1 92.12 119 ALA B CA 1
ATOM 2049 C C . ALA B 1 119 ? -0.798 15.914 11.195 1 92.12 119 ALA B C 1
ATOM 2051 O O . ALA B 1 119 ? -0.967 15.328 12.266 1 92.12 119 ALA B O 1
ATOM 2052 N N . GLY B 1 120 ? -0.937 15.328 10.086 1 93.12 120 GLY B N 1
ATOM 2053 C CA . GLY B 1 120 ? -1.309 13.922 10.008 1 93.12 120 GLY B CA 1
ATOM 2054 C C . GLY B 1 120 ? -1.644 13.469 8.594 1 93.12 120 GLY B C 1
ATOM 2055 O O . GLY B 1 120 ? -1.31 14.156 7.625 1 93.12 120 GLY B O 1
ATOM 2056 N N . ILE B 1 121 ? -2.119 12.273 8.531 1 94.31 121 ILE B N 1
ATOM 2057 C CA . ILE B 1 121 ? -2.646 11.688 7.301 1 94.31 121 ILE B CA 1
ATOM 2058 C C . ILE B 1 121 ? -4.023 11.086 7.566 1 94.31 121 ILE B C 1
ATOM 2060 O O . ILE B 1 121 ? -4.242 10.445 8.602 1 94.31 121 ILE B O 1
ATOM 2064 N N . VAL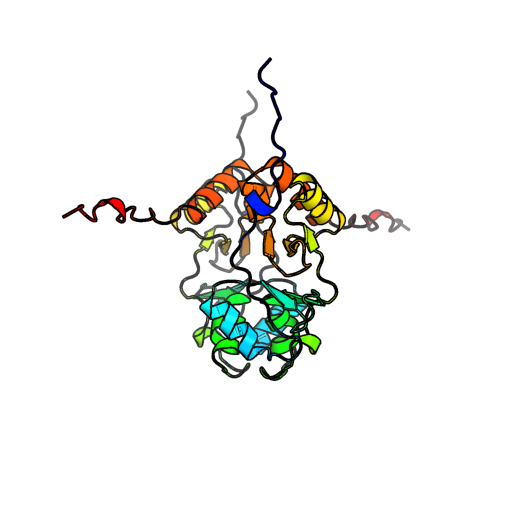 B 1 122 ? -4.941 11.367 6.684 1 94.62 122 VAL B N 1
ATOM 2065 C CA . VAL B 1 122 ? -6.234 10.695 6.75 1 94.62 122 VAL B CA 1
ATOM 2066 C C . VAL B 1 122 ? -6.441 9.836 5.504 1 94.62 122 VAL B C 1
ATOM 2068 O O . VAL B 1 122 ? -6.305 10.32 4.379 1 94.62 122 VAL B O 1
ATOM 2071 N N . ALA B 1 123 ? -6.617 8.531 5.836 1 91.62 123 ALA B N 1
ATOM 2072 C CA . ALA B 1 123 ? -6.766 7.59 4.73 1 91.62 123 ALA B CA 1
ATOM 2073 C C . ALA B 1 123 ? -8.18 7.016 4.684 1 91.62 123 ALA B C 1
ATOM 2075 O O . ALA B 1 123 ? -8.961 7.203 5.621 1 91.62 123 ALA B O 1
ATOM 2076 N N . LEU B 1 124 ? -8.43 6.402 3.6 1 86.88 124 LEU B N 1
ATOM 2077 C CA . LEU B 1 124 ? -9.719 5.742 3.396 1 86.88 124 LEU B CA 1
ATOM 2078 C C . LEU B 1 124 ? -10.039 4.82 4.566 1 86.88 124 LEU B C 1
ATOM 2080 O O . LEU B 1 124 ? -11.172 4.809 5.059 1 86.88 124 LEU B O 1
ATOM 2084 N N . GLY B 1 125 ? -9.047 4.078 5.012 1 82.12 125 GLY B N 1
ATOM 2085 C CA . GLY B 1 125 ? -9.281 3.193 6.145 1 82.12 125 GLY B CA 1
ATOM 2086 C C . GLY B 1 125 ? -9.742 3.93 7.391 1 82.12 125 GLY B C 1
ATOM 2087 O O . GLY B 1 125 ? -10.594 3.438 8.125 1 82.12 125 GLY B O 1
ATOM 2088 N N . ASP B 1 126 ? -9.172 5.027 7.633 1 86.5 126 ASP B N 1
ATOM 2089 C CA . ASP B 1 126 ? -9.555 5.852 8.773 1 86.5 126 ASP B CA 1
ATOM 2090 C C . ASP B 1 126 ? -11.008 6.316 8.656 1 86.5 126 ASP B C 1
ATOM 2092 O O . ASP B 1 126 ? -11.766 6.234 9.625 1 86.5 126 ASP B O 1
ATOM 2096 N N . ILE B 1 127 ? -11.305 6.793 7.438 1 90.19 127 ILE B N 1
ATOM 2097 C CA . ILE B 1 127 ? -12.648 7.312 7.203 1 90.19 127 ILE B CA 1
ATOM 2098 C C . ILE B 1 127 ? -13.672 6.184 7.328 1 90.19 127 ILE B C 1
ATOM 2100 O O . ILE B 1 127 ? -14.703 6.344 7.98 1 90.19 127 ILE B O 1
ATOM 2104 N N . SER B 1 128 ? -13.367 5.102 6.809 1 84.25 128 SER B N 1
ATOM 2105 C CA . SER B 1 128 ? -14.281 3.963 6.82 1 84.25 128 SER B CA 1
ATOM 2106 C C . SER B 1 128 ? -14.547 3.482 8.242 1 84.25 128 SER B C 1
ATOM 2108 O O . SER B 1 128 ? -15.664 3.08 8.57 1 84.25 128 SER B O 1
ATOM 2110 N N . ARG B 1 129 ? -13.539 3.479 9.016 1 83.12 129 ARG B N 1
ATOM 2111 C CA . ARG B 1 129 ? -13.695 3.049 10.398 1 83.12 129 ARG B CA 1
ATOM 2112 C C . ARG B 1 129 ? -14.586 4.008 11.18 1 83.12 129 ARG B C 1
ATOM 2114 O O . ARG B 1 129 ? -15.414 3.578 11.984 1 83.12 129 ARG B O 1
ATOM 2121 N N . ALA B 1 130 ? -14.398 5.23 10.875 1 87.69 130 ALA B N 1
ATOM 2122 C CA . ALA B 1 130 ? -15.156 6.254 11.586 1 87.69 130 ALA B CA 1
ATOM 2123 C C . ALA B 1 130 ? -16.578 6.371 11.039 1 87.69 130 ALA B C 1
ATOM 2125 O O . ALA B 1 130 ? -17.516 6.637 11.789 1 87.69 130 ALA B O 1
ATOM 2126 N N . ASN B 1 131 ? -16.703 6.227 9.742 1 90.12 131 ASN B N 1
ATOM 2127 C CA . ASN B 1 131 ? -17.969 6.375 9.039 1 90.12 131 ASN B CA 1
ATOM 2128 C C . ASN B 1 131 ? -18.016 5.531 7.766 1 90.12 131 ASN B C 1
ATOM 2130 O O . ASN B 1 131 ? -17.562 5.977 6.707 1 90.12 131 ASN B O 1
ATOM 2134 N N . PRO B 1 132 ? -18.547 4.391 7.848 1 83.38 132 PRO B N 1
ATOM 2135 C CA . PRO B 1 132 ? -18.562 3.469 6.711 1 83.38 132 PRO B CA 1
ATOM 2136 C C . PRO B 1 132 ? -19.219 4.066 5.473 1 83.38 132 PRO B C 1
ATOM 2138 O O . PRO B 1 132 ? -18.812 3.775 4.348 1 83.38 132 PRO B O 1
ATOM 2141 N N . GLU B 1 133 ? -20.219 4.84 5.645 1 86.19 133 GLU B N 1
ATOM 2142 C CA . GLU B 1 133 ? -20.875 5.457 4.5 1 86.19 133 GLU B CA 1
ATOM 2143 C C . GLU B 1 133 ? -19.922 6.383 3.744 1 86.19 133 GLU B C 1
ATOM 2145 O O . GLU B 1 133 ? -19.875 6.367 2.514 1 86.19 133 GLU B O 1
ATOM 2150 N N . LEU B 1 134 ? -19.219 7.133 4.5 1 90.56 134 LEU B N 1
ATOM 2151 C CA . LEU B 1 134 ? -18.25 8.016 3.867 1 90.56 134 LEU B CA 1
ATOM 2152 C C . LEU B 1 134 ? -17.125 7.211 3.205 1 90.56 134 LEU B C 1
ATOM 2154 O O . LEU B 1 134 ? -16.609 7.602 2.154 1 90.56 134 LEU B O 1
ATOM 2158 N N . GLY B 1 135 ? -16.734 6.176 3.881 1 87.88 135 GLY B N 1
ATOM 2159 C CA . GLY B 1 135 ? -15.805 5.266 3.242 1 87.88 135 GLY B CA 1
ATOM 2160 C C . GLY B 1 135 ? -16.281 4.754 1.899 1 87.88 135 GLY B C 1
ATOM 2161 O O . GLY B 1 135 ? -15.516 4.672 0.943 1 87.88 135 GLY B O 1
ATOM 2162 N N . GLY B 1 136 ? -17.531 4.406 1.882 1 83.69 136 GLY B N 1
ATOM 2163 C CA . GLY B 1 136 ? -18.141 3.971 0.637 1 83.69 136 GLY B CA 1
ATOM 2164 C C . GLY B 1 136 ? -18.109 5.035 -0.445 1 83.69 136 GLY B C 1
ATOM 2165 O O . GLY B 1 136 ? -17.859 4.73 -1.613 1 83.69 136 GLY B O 1
ATOM 2166 N N . LEU B 1 137 ? -18.359 6.234 -0.062 1 87.19 137 LEU B N 1
ATOM 2167 C CA . LEU B 1 137 ? -18.297 7.352 -0.997 1 87.19 137 LEU B CA 1
ATOM 2168 C C . LEU B 1 137 ? -16.922 7.449 -1.644 1 87.19 137 LEU B C 1
ATOM 2170 O O . LEU B 1 137 ? -16.812 7.613 -2.861 1 87.19 137 LEU B O 1
ATOM 2174 N N . VAL B 1 138 ? -15.906 7.418 -0.87 1 89.88 138 VAL B N 1
ATOM 2175 C CA . VAL B 1 138 ? -14.539 7.5 -1.37 1 89.88 138 VAL B CA 1
ATOM 2176 C C . VAL B 1 138 ? -14.281 6.359 -2.354 1 89.88 138 VAL B C 1
ATOM 2178 O O . VAL B 1 138 ? -13.727 6.574 -3.434 1 89.88 138 VAL B O 1
ATOM 2181 N N . LEU B 1 139 ? -14.664 5.156 -1.973 1 82.06 139 LEU B N 1
ATOM 2182 C CA . LEU B 1 139 ? -14.438 3.977 -2.803 1 82.06 139 LEU B CA 1
ATOM 2183 C C . LEU B 1 139 ? -15.156 4.109 -4.141 1 82.06 139 LEU B C 1
ATOM 2185 O O . LEU B 1 139 ? -14.656 3.65 -5.168 1 82.06 139 LEU B O 1
ATOM 2189 N N . GLU B 1 140 ? -16.312 4.648 -4.117 1 82.56 140 GLU B N 1
ATOM 2190 C CA . GLU B 1 140 ? -17.062 4.871 -5.348 1 82.56 140 GLU B CA 1
ATOM 2191 C C . GLU B 1 140 ? -16.281 5.758 -6.316 1 82.56 140 GLU B C 1
ATOM 2193 O O . GLU B 1 140 ? -16.344 5.562 -7.531 1 82.56 140 GLU B O 1
ATOM 2198 N N . GLY B 1 141 ? -15.648 6.684 -5.793 1 83.31 141 GLY B N 1
ATOM 2199 C CA . GLY B 1 141 ? -14.844 7.562 -6.625 1 83.31 141 GLY B CA 1
ATOM 2200 C C . GLY B 1 141 ? -13.641 6.867 -7.246 1 83.31 141 GLY B C 1
ATOM 2201 O O . GLY B 1 141 ? -13.297 7.125 -8.398 1 83.31 141 GLY B O 1
ATOM 2202 N N . ILE B 1 142 ? -13.133 6.043 -6.523 1 76.5 142 ILE B N 1
ATOM 2203 C CA . ILE B 1 142 ? -11.922 5.352 -6.949 1 76.5 142 ILE B CA 1
ATOM 2204 C C . ILE B 1 142 ? -12.266 4.293 -7.996 1 76.5 142 ILE B C 1
ATOM 2206 O O . ILE B 1 142 ? -11.492 4.047 -8.922 1 76.5 142 ILE B O 1
ATOM 2210 N N . ASN B 1 143 ? -13.266 3.344 -7.754 1 63.88 143 ASN B N 1
ATOM 2211 C CA . ASN B 1 143 ? -13.688 2.273 -8.656 1 63.88 143 ASN B CA 1
ATOM 2212 C C . ASN B 1 143 ? -14.266 2.83 -9.953 1 63.88 143 ASN B C 1
ATOM 2214 O O . ASN B 1 143 ? -14.359 2.111 -10.945 1 63.88 143 ASN B O 1
ATOM 2218 N N . ARG B 1 144 ? -14.812 3.912 -10.039 1 52.06 144 ARG B N 1
ATOM 2219 C CA . ARG B 1 144 ? -15.359 4.391 -11.305 1 52.06 144 ARG B CA 1
ATOM 2220 C C . ARG B 1 144 ? -14.359 4.176 -12.438 1 52.06 144 ARG B C 1
ATOM 2222 O O . ARG B 1 144 ? -13.281 4.766 -12.445 1 52.06 144 ARG B O 1
ATOM 2229 N N . THR B 1 145 ? -14.156 2.877 -12.75 1 47.38 145 THR B N 1
ATOM 2230 C CA . THR B 1 145 ? -13.57 2.529 -14.039 1 47.38 145 THR B CA 1
ATOM 2231 C C . THR B 1 145 ? -13.992 3.529 -15.109 1 47.38 145 THR B C 1
ATOM 2233 O O . THR B 1 145 ? -15.156 3.938 -15.164 1 47.38 145 THR B O 1
ATOM 2236 N N . ALA B 1 146 ? -13.117 4.094 -15.953 1 41.44 146 ALA B N 1
ATOM 2237 C CA . ALA B 1 146 ? -13.586 4.703 -17.188 1 41.44 146 ALA B CA 1
ATOM 2238 C C . ALA B 1 146 ? -14.625 3.826 -17.875 1 41.44 146 ALA B C 1
ATOM 2240 O O . ALA B 1 146 ? -14.609 2.602 -17.734 1 41.44 146 ALA B O 1
ATOM 2241 N N . PRO B 1 147 ? -15.758 4.336 -18.266 1 36.62 147 PRO B N 1
ATOM 2242 C CA . PRO B 1 147 ? -16.578 3.514 -19.172 1 36.62 147 PRO B CA 1
ATOM 2243 C C . PRO B 1 147 ? -15.734 2.656 -20.109 1 36.62 147 PRO B C 1
ATOM 2245 O O . PRO B 1 147 ? -14.719 3.119 -20.641 1 36.62 147 PRO B O 1
ATOM 2248 N N . VAL B 1 148 ? -15.609 1.47 -19.875 1 34.34 148 VAL B N 1
ATOM 2249 C CA . VAL B 1 148 ? -15.172 0.679 -21.016 1 34.34 148 VAL B CA 1
ATOM 2250 C C . VAL B 1 148 ? -15.906 1.146 -22.281 1 34.34 148 VAL B C 1
ATOM 2252 O O . VAL B 1 148 ? -17.141 1.232 -22.281 1 34.34 148 VAL B O 1
ATOM 2255 N N . ASP B 1 149 ? -15.305 1.865 -23.031 1 33.22 149 ASP B N 1
ATOM 2256 C CA . ASP B 1 149 ? -15.844 2.086 -24.375 1 33.22 149 ASP B CA 1
ATOM 2257 C C . ASP B 1 149 ? -16.328 0.778 -25 1 33.22 149 ASP B C 1
ATOM 2259 O O . ASP B 1 149 ? -15.531 -0.133 -25.234 1 33.22 149 ASP B O 1
ATOM 2263 N N . THR B 1 150 ? -17.484 0.322 -24.734 1 34.38 150 THR B N 1
ATOM 2264 C CA . THR B 1 150 ? -18.203 -0.657 -25.547 1 34.38 150 THR B CA 1
ATOM 2265 C C . THR B 1 150 ? -18 -0.398 -27.031 1 34.38 150 THR B C 1
ATOM 2267 O O . THR B 1 150 ? -18.734 0.378 -27.641 1 34.38 150 THR B O 1
ATOM 2270 N N . GLN B 1 151 ? -16.891 0.166 -27.484 1 33.88 151 GLN B N 1
ATOM 2271 C CA . GLN B 1 151 ? -16.828 0.268 -28.938 1 33.88 151 GLN B CA 1
ATOM 2272 C C . GLN B 1 151 ? -16.891 -1.11 -29.594 1 33.88 151 GLN B C 1
ATOM 2274 O O . GLN B 1 151 ? -16.766 -1.231 -30.812 1 33.88 151 GLN B O 1
ATOM 2279 N N . LEU B 1 152 ? -16.906 -2.264 -28.859 1 32.97 152 LEU B N 1
ATOM 2280 C CA . LEU B 1 152 ? -16.844 -3.357 -29.828 1 32.97 152 LEU B CA 1
ATOM 2281 C C . LEU B 1 152 ? -18.125 -3.438 -30.641 1 32.97 152 LEU B C 1
ATOM 2283 O O . LEU B 1 152 ? -18.25 -4.297 -31.516 1 32.97 152 LEU B O 1
ATOM 2287 N N . GLU B 1 153 ? -19.172 -2.773 -30.219 1 36.09 153 GLU B N 1
ATOM 2288 C CA . GLU B 1 153 ? -20.312 -3.25 -31.016 1 36.09 153 GLU B CA 1
ATOM 2289 C C . GLU B 1 153 ? -20.188 -2.812 -32.469 1 36.09 153 GLU B C 1
ATOM 2291 O O . GLU B 1 153 ? -20.969 -3.24 -33.312 1 36.09 153 GLU B O 1
ATOM 2296 N N . GLY B 1 154 ? -19.578 -1.677 -32.812 1 33 154 GLY B N 1
ATOM 2297 C CA . GLY B 1 154 ? -19.953 -1.282 -34.156 1 33 154 GLY B CA 1
ATOM 2298 C C . GLY B 1 154 ? -19.25 -2.098 -35.25 1 33 154 GLY B C 1
ATOM 2299 O O . GLY B 1 154 ? -19.156 -1.664 -36.406 1 33 154 GLY B O 1
ATOM 2300 N N . MET B 1 155 ? -18.453 -3.188 -35 1 29.12 155 MET B N 1
ATOM 2301 C CA . MET B 1 155 ? -18 -3.797 -36.25 1 29.12 155 MET B CA 1
ATOM 2302 C C . MET B 1 155 ? -19.156 -4.445 -37 1 29.12 155 MET B C 1
ATOM 2304 O O . MET B 1 155 ? -19.812 -5.355 -36.469 1 29.12 155 MET B O 1
ATOM 2308 N N . SER B 1 156 ? -19.812 -3.666 -37.875 1 29.91 156 SER B N 1
ATOM 2309 C CA . SER B 1 156 ? -20.75 -3.953 -38.938 1 29.91 156 SER B CA 1
ATOM 2310 C C . SER B 1 156 ? -20.344 -5.195 -39.719 1 29.91 156 SER B C 1
ATOM 2312 O O . SER B 1 156 ? -19.156 -5.391 -40 1 29.91 156 SER B O 1
ATOM 2314 N N . THR B 1 157 ? -21.078 -6.297 -39.594 1 30.89 157 THR B N 1
ATOM 2315 C CA . THR B 1 157 ? -21.281 -7.352 -40.562 1 30.89 157 THR B CA 1
ATOM 2316 C C . THR B 1 157 ? -21.359 -6.766 -41.969 1 30.89 157 THR B C 1
ATOM 2318 O O . THR B 1 157 ? -22.25 -5.984 -42.281 1 30.89 157 THR B O 1
ATOM 2321 N N . CYS B 1 158 ? -20.203 -6.254 -42.594 1 24.23 158 CYS B N 1
ATOM 2322 C CA . CYS B 1 158 ? -20.344 -6.316 -44.031 1 24.23 158 CYS B CA 1
ATOM 2323 C C . CYS B 1 158 ? -20.203 -7.75 -44.531 1 24.23 158 CYS B C 1
ATOM 2325 O O . CYS B 1 158 ? -19.484 -8.555 -43.938 1 24.23 158 CYS B O 1
#